Protein AF-A0A523A5X8-F1 (afdb_monomer)

Solvent-accessible surface area (backbone atoms only — not comparable to full-atom values): 11639 Å² total; per-residue (Å²): 133,89,82,77,78,83,74,76,78,92,67,77,41,68,53,73,41,80,40,85,49,96,97,52,97,61,75,31,35,34,38,63,68,91,52,52,30,35,37,38,78,45,96,54,69,85,80,48,60,52,72,64,55,27,54,53,55,29,68,29,76,94,36,57,91,84,29,29,25,28,30,42,35,25,82,58,74,84,26,27,36,39,42,44,36,24,35,67,91,73,78,38,76,45,47,70,52,71,54,50,50,45,43,47,45,54,49,37,34,74,72,72,66,36,54,70,60,23,36,34,36,30,64,63,68,48,64,33,36,34,37,53,42,86,49,99,71,26,56,42,80,71,36,42,37,31,79,45,77,85,87,79,81,85,86,79,60,75,77,81,70,45,67,68,46,71,75,65,70,56,79,80,76,84,87,83,80,82,78,85,76,91,75,84,70,74,87,38,78,45,77,90

Radius of gyration: 20.16 Å; Cα contacts (8 Å, |Δi|>4): 336; chains: 1; bounding box: 45×56×58 Å

Secondary structure (DSSP, 8-state):
-----------S----EEE--TT-SS-EEEEESSSEEEEEE-S-SSS--HHHHHHHHHT-GGGTTT--EEEEEEE-STTEEEEEEEETTTTEEES--HHHHHHHHHHHHHTTS-PSSEEEEETT--EEEEEEEE-SSSEEEEEEEEEE---------GGGG-HHHHHTT----S----------PPPEEEE-

Foldseek 3Di:
DDDDDPDDDDDFAFDWDWDDAVPDDDIWTWTCLVFIEIEAEDADPVPPPCLVVQLCQQPGPVQPDQGHKYWYWYQDPALEIEIWICDRPVSGIDQDDQSNVLVNSQVCVVVVNYDAQRWYQGNVRWIKTWGWDDDPRHIPPTKIKTKDFDDDDDDDDPVVVDPVCVVVVPPPPDDPDDDDDPPGDPIDMDMD

Sequence (192 aa):
MQSGGGEQPGGGGNPDTPLAMKGWPKTVHSLNTGVPHLVVFVDDIENVPVMRWGRYFRFHPSMAPAGTNVNFVELSGESLLRVRTYERGVEHETMACGTGAVAAALVAARLGRVGSPTRIITSGREELEVYYHLESDGFSRVRLAGPADFIYHGQLNRAALRREDFLAGRKQHENVAYYDSLSHSGPGTAVF

Mean predicted aligned error: 10.57 Å

pLDDT: mean 82.36, std 21.54, range [26.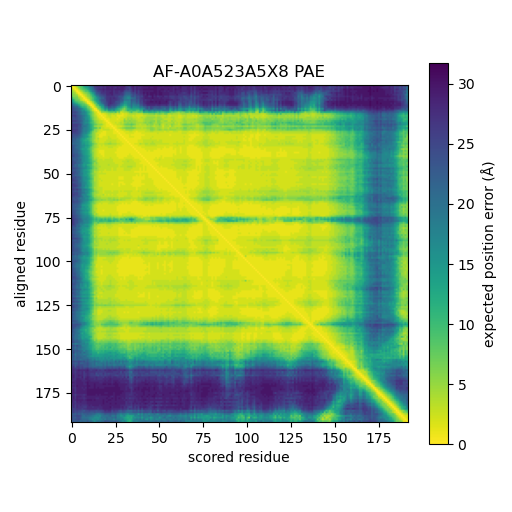77, 98.75]

Structure (mmCIF, N/CA/C/O backbone):
data_AF-A0A523A5X8-F1
#
_entry.id   AF-A0A523A5X8-F1
#
loop_
_atom_site.group_PDB
_atom_site.id
_atom_site.type_symbol
_atom_site.label_atom_id
_atom_site.label_alt_id
_atom_site.label_comp_id
_atom_site.label_asym_id
_atom_site.label_entity_id
_atom_site.label_seq_id
_atom_site.pdbx_PDB_ins_code
_atom_site.Cartn_x
_atom_site.Cartn_y
_atom_site.Cartn_z
_atom_site.occupancy
_atom_site.B_iso_or_equiv
_atom_site.auth_seq_id
_atom_site.auth_comp_id
_atom_site.auth_asym_id
_atom_site.auth_atom_id
_atom_site.pdbx_PDB_model_num
ATOM 1 N N . MET A 1 1 ? 12.497 -36.074 -3.210 1.00 40.06 1 MET A N 1
ATOM 2 C CA . MET A 1 1 ? 13.355 -35.073 -2.538 1.00 40.06 1 MET A CA 1
ATOM 3 C C . MET A 1 1 ? 12.445 -33.972 -2.028 1.00 40.06 1 MET A C 1
ATOM 5 O O . MET A 1 1 ? 11.560 -33.576 -2.772 1.00 40.06 1 MET A O 1
ATOM 9 N N . GLN A 1 2 ? 12.585 -33.556 -0.770 1.00 30.42 2 GLN A N 1
ATOM 10 C CA . GLN A 1 2 ? 11.724 -32.531 -0.172 1.00 30.42 2 GLN A CA 1
ATOM 11 C C . GLN A 1 2 ? 12.178 -31.148 -0.660 1.00 30.42 2 GLN A C 1
ATOM 13 O O . GLN A 1 2 ? 13.292 -30.729 -0.357 1.00 30.42 2 GLN A O 1
ATOM 18 N N . SER A 1 3 ? 11.342 -30.451 -1.429 1.00 34.16 3 SER A N 1
ATOM 19 C CA . SER A 1 3 ? 11.551 -29.037 -1.751 1.00 34.16 3 SER A CA 1
ATOM 20 C C . SER A 1 3 ? 11.062 -28.199 -0.573 1.00 34.16 3 SER A C 1
ATOM 22 O O . SER A 1 3 ? 9.855 -28.034 -0.392 1.00 34.16 3 SER A O 1
ATOM 24 N N . GLY A 1 4 ? 11.991 -27.726 0.258 1.00 26.94 4 GLY A N 1
ATOM 25 C CA . GLY A 1 4 ? 11.664 -26.912 1.425 1.00 26.94 4 GLY A CA 1
ATOM 26 C C . GLY A 1 4 ? 10.969 -25.614 1.021 1.00 26.94 4 GLY A C 1
ATOM 27 O O . GLY A 1 4 ? 11.534 -24.817 0.273 1.00 26.94 4 GLY A O 1
ATOM 28 N N . GLY A 1 5 ? 9.759 -25.395 1.538 1.00 26.94 5 GLY A N 1
ATOM 29 C CA . GLY A 1 5 ? 9.167 -24.065 1.561 1.00 26.94 5 GLY A CA 1
ATOM 30 C C . GLY A 1 5 ? 10.008 -23.184 2.478 1.00 26.94 5 GLY A C 1
ATOM 31 O O . GLY A 1 5 ? 10.210 -23.528 3.641 1.00 26.94 5 GLY A O 1
ATOM 32 N N . GLY A 1 6 ? 10.532 -22.081 1.945 1.00 26.77 6 GLY A N 1
ATOM 33 C CA . GLY A 1 6 ? 11.250 -21.090 2.737 1.00 26.77 6 GLY A CA 1
ATOM 34 C C . GLY A 1 6 ? 10.275 -20.346 3.640 1.00 26.77 6 GLY A C 1
ATOM 35 O O . GLY A 1 6 ? 9.699 -19.346 3.226 1.00 26.77 6 GLY A O 1
ATOM 36 N N . GLU A 1 7 ? 10.088 -20.843 4.860 1.00 32.62 7 GLU A N 1
ATOM 37 C CA . GLU A 1 7 ? 9.402 -20.116 5.923 1.00 32.62 7 GLU A CA 1
ATOM 38 C C . GLU A 1 7 ? 10.174 -18.814 6.180 1.00 32.62 7 GLU A C 1
ATOM 40 O O . GLU A 1 7 ? 11.335 -18.844 6.599 1.00 32.62 7 GLU A O 1
ATOM 45 N N . GLN A 1 8 ? 9.570 -17.661 5.860 1.00 39.84 8 GLN A N 1
ATOM 46 C CA . GLN A 1 8 ? 10.194 -16.382 6.194 1.00 39.84 8 GLN A CA 1
ATOM 47 C C . GLN A 1 8 ? 10.301 -16.291 7.722 1.00 39.84 8 GLN A C 1
ATOM 49 O O . GLN A 1 8 ? 9.307 -16.535 8.411 1.00 39.84 8 GLN A O 1
ATOM 54 N N . PRO A 1 9 ? 11.486 -15.972 8.272 1.00 33.88 9 PRO A N 1
ATOM 55 C CA . PRO A 1 9 ? 11.696 -16.012 9.709 1.00 33.88 9 PRO A CA 1
ATOM 56 C C . PRO A 1 9 ? 10.790 -14.992 10.396 1.00 33.88 9 PRO A C 1
ATOM 58 O O . PRO A 1 9 ? 10.754 -13.824 10.006 1.00 33.88 9 PRO A O 1
ATOM 61 N N . GLY A 1 10 ? 10.082 -15.433 11.438 1.00 38.94 10 GLY A N 1
ATOM 62 C CA . GLY A 1 10 ? 9.238 -14.566 12.256 1.00 38.94 10 GLY A CA 1
ATOM 63 C C . GLY A 1 10 ? 10.047 -13.422 12.868 1.00 38.94 10 GLY A C 1
ATOM 64 O O . GLY A 1 10 ? 10.777 -13.621 13.837 1.00 38.94 10 GLY A O 1
ATOM 65 N N . GLY A 1 11 ? 9.916 -12.230 12.287 1.00 31.17 11 GLY A N 1
ATOM 66 C CA . GLY A 1 11 ? 10.447 -10.974 12.808 1.00 31.17 11 GLY A CA 1
ATOM 67 C C . GLY A 1 11 ? 9.362 -10.210 13.562 1.00 31.17 11 GLY A C 1
ATOM 68 O O . GLY A 1 11 ? 8.206 -10.213 13.142 1.00 31.17 11 GLY A O 1
ATOM 69 N N . GLY A 1 12 ? 9.739 -9.580 14.679 1.00 34.25 12 GLY A N 1
ATOM 70 C CA . GLY A 1 12 ? 8.820 -8.870 15.575 1.00 34.25 12 GLY A CA 1
ATOM 71 C C . GLY A 1 12 ? 7.990 -7.778 14.892 1.00 34.25 12 GLY A C 1
ATOM 72 O O . GLY A 1 12 ? 8.347 -7.285 13.821 1.00 34.25 12 GLY A O 1
ATOM 73 N N . GLY A 1 13 ? 6.871 -7.431 15.536 1.00 40.75 13 GLY A N 1
ATOM 74 C CA . GLY A 1 13 ? 5.757 -6.681 14.961 1.00 40.75 13 GLY A CA 1
ATOM 75 C C . GLY A 1 13 ? 6.143 -5.524 14.042 1.00 40.75 13 GLY A C 1
ATOM 76 O O . GLY A 1 13 ? 6.854 -4.613 14.449 1.00 40.75 13 GLY A O 1
ATOM 77 N N . ASN A 1 14 ? 5.614 -5.552 12.816 1.00 55.81 14 ASN A N 1
ATOM 78 C CA . ASN A 1 14 ? 5.698 -4.459 11.851 1.00 55.81 14 ASN A CA 1
ATOM 79 C C . ASN A 1 14 ? 4.787 -3.322 12.356 1.00 55.81 14 ASN A C 1
ATOM 81 O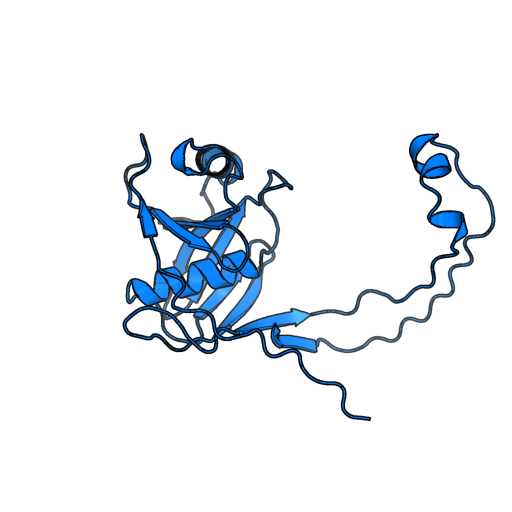 O . ASN A 1 14 ? 3.562 -3.452 12.242 1.00 55.81 14 ASN A O 1
ATOM 85 N N . PRO A 1 15 ? 5.320 -2.267 12.998 1.00 65.88 15 PRO A N 1
ATOM 86 C CA . PRO A 1 15 ? 4.495 -1.352 13.759 1.00 65.88 15 PRO A CA 1
ATOM 87 C C . PRO A 1 15 ? 4.022 -0.236 12.835 1.00 65.88 15 PRO A C 1
ATOM 89 O O . PRO A 1 15 ? 4.830 0.506 12.270 1.00 65.88 15 PRO A O 1
ATOM 92 N N . ASP A 1 16 ? 2.702 -0.103 12.702 1.00 82.12 16 ASP A N 1
ATOM 93 C CA . ASP A 1 16 ? 2.108 1.090 12.106 1.00 82.12 16 ASP A CA 1
ATOM 94 C C . ASP A 1 16 ? 2.675 2.331 12.805 1.00 82.12 16 ASP A C 1
ATOM 96 O O . ASP A 1 16 ? 2.578 2.471 14.025 1.00 82.12 16 ASP A O 1
ATOM 100 N N . THR A 1 17 ? 3.299 3.209 12.023 1.00 88.25 17 THR A N 1
ATOM 101 C CA . THR A 1 17 ? 3.877 4.463 12.498 1.00 88.25 17 THR A CA 1
ATOM 102 C C . THR A 1 17 ? 3.041 5.628 11.962 1.00 88.25 17 THR A C 1
ATOM 104 O O . THR A 1 17 ? 3.197 5.994 10.791 1.00 88.25 17 THR A O 1
ATOM 107 N N . PRO A 1 18 ? 2.171 6.241 12.787 1.00 89.81 18 PRO A N 1
ATOM 108 C CA . PRO A 1 18 ? 1.412 7.423 12.401 1.00 89.81 18 PRO A CA 1
ATOM 109 C C . PRO A 1 18 ? 2.329 8.642 12.228 1.00 89.81 18 PRO A C 1
ATOM 111 O O . PRO A 1 18 ? 3.167 8.935 13.080 1.00 89.81 18 PRO A O 1
ATOM 114 N N . LEU A 1 19 ? 2.148 9.383 11.136 1.00 91.12 19 LEU A N 1
ATOM 115 C CA . LEU A 1 19 ? 2.953 10.542 10.759 1.00 91.12 19 LEU A CA 1
ATOM 116 C C . LEU A 1 19 ? 2.064 11.743 10.413 1.00 91.12 19 LEU A C 1
ATOM 118 O O . LEU A 1 19 ? 1.102 11.637 9.648 1.00 91.12 19 LEU A O 1
ATOM 122 N N . ALA A 1 20 ? 2.446 12.915 10.919 1.00 89.81 20 ALA A N 1
ATOM 123 C CA . ALA A 1 20 ? 1.929 14.201 10.464 1.00 89.81 20 ALA A CA 1
ATOM 124 C C . ALA A 1 20 ? 2.826 14.742 9.337 1.00 89.81 20 ALA A C 1
ATOM 126 O O . ALA A 1 20 ? 4.023 14.951 9.538 1.00 89.81 20 ALA A O 1
ATOM 127 N N . MET A 1 21 ? 2.259 14.977 8.151 1.00 88.12 21 MET A N 1
ATOM 128 C CA . MET A 1 21 ? 3.001 15.471 6.981 1.00 88.12 21 MET A CA 1
ATOM 129 C C . MET A 1 21 ? 2.760 16.971 6.778 1.00 88.12 21 MET A C 1
ATOM 131 O O . MET A 1 21 ? 1.630 17.455 6.861 1.00 88.12 21 MET A O 1
ATOM 135 N N . LYS A 1 22 ? 3.823 17.741 6.519 1.00 86.31 22 LYS A N 1
ATOM 136 C CA . LYS A 1 22 ? 3.744 19.209 6.482 1.00 86.31 22 LYS A CA 1
ATOM 137 C C . LYS A 1 22 ? 2.945 19.685 5.265 1.00 86.31 22 LYS A C 1
ATOM 139 O O . LYS A 1 22 ? 3.431 19.618 4.137 1.00 86.31 22 LYS A O 1
ATOM 144 N N . GLY A 1 23 ? 1.763 20.246 5.515 1.00 84.31 23 GLY A N 1
ATOM 145 C CA . GLY A 1 23 ? 0.832 20.683 4.467 1.00 84.31 23 GLY A CA 1
ATOM 146 C C . GLY A 1 23 ? -0.194 19.619 4.064 1.00 84.31 23 GLY A C 1
ATOM 147 O O . GLY A 1 23 ? -0.893 19.808 3.073 1.00 84.31 23 GLY A O 1
ATOM 148 N N . TRP A 1 24 ? -0.303 18.529 4.829 1.00 89.06 24 TRP A N 1
ATOM 149 C CA . TRP A 1 24 ? -1.339 17.512 4.677 1.00 89.06 24 TRP A CA 1
ATOM 150 C C . TRP A 1 24 ? -2.267 17.503 5.910 1.00 89.06 24 TRP A C 1
ATOM 152 O O . TRP A 1 24 ? -1.761 17.564 7.030 1.00 89.06 24 TRP A O 1
ATOM 162 N N . PRO A 1 25 ? -3.606 17.455 5.751 1.00 88.75 25 PRO A N 1
ATOM 163 C CA . PRO A 1 25 ? -4.536 17.681 6.864 1.00 88.75 25 PRO A CA 1
ATOM 164 C C . PRO A 1 25 ? -4.867 16.436 7.703 1.00 88.75 25 PRO A C 1
ATOM 166 O O . PRO A 1 25 ? -5.389 16.581 8.805 1.00 88.75 25 PRO A O 1
ATOM 169 N N . LYS A 1 26 ? -4.614 15.223 7.195 1.00 90.06 26 LYS A N 1
ATOM 170 C CA . LYS A 1 26 ? -4.917 13.952 7.881 1.00 90.06 26 LYS A CA 1
ATOM 171 C C . LYS A 1 26 ? -3.625 13.266 8.336 1.00 90.06 26 LYS A C 1
ATOM 173 O O . LYS A 1 26 ? -2.582 13.438 7.713 1.00 90.06 26 LYS A O 1
ATOM 178 N N . THR A 1 27 ? -3.687 12.441 9.377 1.00 93.31 27 THR A N 1
ATOM 179 C CA . THR A 1 27 ? -2.587 11.519 9.704 1.00 93.31 27 THR A CA 1
ATOM 180 C C . THR A 1 27 ? -2.411 10.498 8.577 1.00 93.31 27 THR A C 1
ATOM 182 O O . THR A 1 27 ? -3.394 10.017 8.011 1.00 93.31 27 THR A O 1
ATOM 185 N N . VAL A 1 28 ? -1.162 10.176 8.246 1.00 96.31 28 VAL A N 1
ATOM 186 C CA . VAL A 1 28 ? -0.795 9.097 7.313 1.00 96.31 28 VAL A CA 1
ATOM 187 C C . VAL A 1 28 ? 0.031 8.050 8.049 1.00 96.31 28 VAL A C 1
ATOM 189 O O . VAL A 1 28 ? 0.572 8.330 9.114 1.00 96.31 28 VAL A O 1
ATOM 192 N N . HIS A 1 29 ? 0.120 6.846 7.502 1.00 97.00 29 HIS A N 1
ATOM 193 C CA . HIS A 1 29 ? 0.591 5.671 8.233 1.00 97.00 29 HIS A CA 1
ATOM 194 C C . HIS A 1 29 ? 1.762 5.021 7.503 1.00 97.00 29 HIS A C 1
ATOM 196 O O . HIS A 1 29 ? 1.659 4.738 6.314 1.00 97.00 29 HIS A O 1
ATOM 202 N N . SER A 1 30 ? 2.890 4.817 8.179 1.00 95.44 30 SER A N 1
ATOM 203 C CA . SER A 1 30 ? 4.090 4.207 7.595 1.00 95.44 30 SER A CA 1
ATOM 204 C C . SER A 1 30 ? 4.261 2.774 8.092 1.00 95.44 30 SER A C 1
ATOM 206 O O . SER A 1 30 ? 4.251 2.536 9.298 1.00 95.44 30 SER A O 1
ATOM 208 N N . LEU A 1 31 ? 4.471 1.836 7.165 1.00 94.06 31 LEU A N 1
ATOM 209 C CA . LEU A 1 31 ? 4.684 0.409 7.433 1.00 94.06 31 LEU A CA 1
ATOM 210 C C . LEU A 1 31 ? 5.751 -0.148 6.471 1.00 94.06 31 LEU A C 1
ATOM 212 O O . LEU A 1 31 ? 5.862 0.320 5.337 1.00 94.06 31 LEU A O 1
ATOM 216 N N . ASN A 1 32 ? 6.541 -1.143 6.884 1.00 92.38 32 ASN A N 1
ATOM 217 C CA . ASN A 1 32 ? 7.619 -1.697 6.054 1.00 92.38 32 ASN A CA 1
ATOM 218 C C . ASN A 1 32 ? 7.439 -3.201 5.811 1.00 92.38 32 ASN A C 1
ATOM 220 O O . ASN A 1 32 ? 7.965 -4.040 6.537 1.00 92.38 32 ASN A O 1
ATOM 224 N N . THR A 1 33 ? 6.713 -3.570 4.761 1.00 91.56 33 THR A N 1
ATOM 225 C CA . THR A 1 33 ? 6.471 -4.969 4.356 1.00 91.56 33 THR A CA 1
ATOM 226 C C . THR A 1 33 ? 7.624 -5.516 3.499 1.00 91.56 33 THR A C 1
ATOM 228 O O . THR A 1 33 ? 7.407 -6.029 2.403 1.00 91.56 33 THR A O 1
ATOM 231 N N . GLY A 1 34 ? 8.868 -5.305 3.943 1.00 90.00 34 GLY A N 1
ATOM 232 C CA . GLY A 1 34 ? 10.105 -5.573 3.191 1.00 90.00 34 GLY A CA 1
ATOM 233 C C . GLY A 1 34 ? 10.575 -4.405 2.311 1.00 90.00 34 GLY A C 1
ATOM 234 O O . GLY A 1 34 ? 11.762 -4.291 2.007 1.00 90.00 34 GLY A O 1
ATOM 235 N N . VAL A 1 35 ? 9.668 -3.492 1.955 1.00 92.06 35 VAL A N 1
ATOM 236 C CA . VAL A 1 35 ? 9.963 -2.163 1.401 1.00 92.06 35 VAL A CA 1
ATOM 237 C C . VAL A 1 35 ? 9.074 -1.115 2.089 1.00 92.06 35 VAL A C 1
ATOM 239 O O . VAL A 1 35 ? 7.975 -1.460 2.529 1.00 92.06 35 VAL A O 1
ATOM 242 N N . PRO A 1 36 ? 9.504 0.159 2.188 1.00 94.88 36 PRO A N 1
ATOM 243 C CA . PRO A 1 36 ? 8.710 1.204 2.829 1.00 94.88 36 PRO A CA 1
ATOM 244 C C . PRO A 1 36 ? 7.434 1.518 2.040 1.00 94.88 36 PRO A C 1
ATOM 246 O O . PRO A 1 36 ? 7.484 1.757 0.827 1.00 94.88 36 PRO A O 1
ATOM 249 N N . HIS A 1 37 ? 6.314 1.559 2.762 1.00 97.44 37 HIS A N 1
ATOM 250 C CA . HIS A 1 37 ? 4.992 1.946 2.282 1.00 97.44 37 HIS A CA 1
ATOM 251 C C . HIS A 1 37 ? 4.391 3.029 3.174 1.00 97.44 37 HIS A C 1
ATOM 253 O O . HIS A 1 37 ? 4.448 2.949 4.400 1.00 97.44 37 HIS A O 1
ATOM 259 N N . LEU A 1 38 ? 3.769 4.024 2.546 1.00 98.00 38 LEU A N 1
ATOM 260 C CA . LEU A 1 38 ? 2.949 5.036 3.194 1.00 98.00 38 LEU A CA 1
ATOM 261 C C . LEU A 1 38 ? 1.487 4.837 2.786 1.00 98.00 38 LEU A C 1
ATOM 263 O O . LEU A 1 38 ? 1.145 4.932 1.609 1.00 98.00 38 LEU A O 1
ATOM 267 N N . VAL A 1 39 ? 0.631 4.573 3.764 1.00 98.31 39 VAL A N 1
ATOM 268 C CA . VAL A 1 39 ? -0.815 4.409 3.617 1.00 98.31 39 VAL A CA 1
ATOM 269 C C . VAL A 1 39 ? -1.503 5.749 3.881 1.00 98.31 39 VAL A C 1
ATOM 271 O O . VAL A 1 39 ? -1.345 6.363 4.941 1.00 98.31 39 VAL A O 1
ATOM 274 N N . VAL A 1 40 ? -2.271 6.207 2.892 1.00 98.12 40 VAL A N 1
ATOM 275 C CA . VAL A 1 40 ? -2.980 7.490 2.886 1.00 98.12 40 VAL A CA 1
ATOM 276 C C . VAL A 1 40 ? -4.467 7.220 2.677 1.00 98.12 40 VAL A C 1
ATOM 278 O O . VAL A 1 40 ? -4.898 6.906 1.570 1.00 98.12 40 VAL A O 1
ATOM 281 N N . PHE A 1 41 ? -5.262 7.344 3.740 1.00 97.81 41 PHE A N 1
ATOM 282 C CA . PHE A 1 41 ? -6.710 7.159 3.640 1.00 97.81 41 PHE A CA 1
ATOM 283 C C . PHE A 1 41 ? -7.381 8.343 2.936 1.00 97.81 41 PHE A C 1
ATOM 285 O O . PHE A 1 41 ? -7.166 9.504 3.307 1.00 97.81 41 PHE A O 1
ATOM 292 N N . VAL A 1 42 ? -8.211 8.036 1.942 1.00 97.31 42 VAL A N 1
ATOM 293 C CA . VAL A 1 42 ? -8.964 8.995 1.122 1.00 97.31 42 VAL A CA 1
ATOM 294 C C . VAL A 1 42 ? -10.455 8.668 1.143 1.00 97.31 42 VAL A C 1
ATOM 296 O O . VAL A 1 42 ? -10.839 7.538 1.433 1.00 97.31 42 VAL A O 1
ATOM 299 N N . ASP A 1 43 ? -11.280 9.680 0.872 1.00 95.06 43 ASP A N 1
ATOM 300 C CA . ASP A 1 43 ? -12.747 9.572 0.933 1.00 95.06 43 ASP A CA 1
ATOM 301 C C . ASP A 1 43 ? -13.381 9.310 -0.453 1.00 95.06 43 ASP A C 1
ATOM 303 O O . ASP A 1 43 ? -14.563 8.996 -0.534 1.00 95.06 43 ASP A O 1
ATOM 307 N N . ASP A 1 44 ? -12.592 9.469 -1.523 1.00 96.25 44 ASP A N 1
ATOM 308 C CA . ASP A 1 44 ? -12.918 9.177 -2.926 1.00 96.25 44 ASP A CA 1
ATOM 309 C C . ASP A 1 44 ? -11.619 8.744 -3.629 1.00 96.25 44 ASP A C 1
ATOM 311 O O . ASP A 1 44 ? -10.681 9.538 -3.778 1.00 96.25 44 ASP A O 1
ATOM 315 N N . ILE A 1 45 ? -11.537 7.470 -4.012 1.00 97.25 45 ILE A N 1
ATOM 316 C CA . ILE A 1 45 ? -10.366 6.885 -4.676 1.00 97.25 45 ILE A CA 1
ATOM 317 C C . ILE A 1 45 ? -10.393 7.000 -6.205 1.00 97.25 45 ILE A C 1
ATOM 319 O O . ILE A 1 45 ? -9.347 6.848 -6.841 1.00 97.25 45 ILE A O 1
ATOM 323 N N . GLU A 1 46 ? -11.537 7.303 -6.821 1.00 95.94 46 GLU A N 1
ATOM 324 C CA . GLU A 1 46 ? -11.624 7.492 -8.278 1.00 95.94 46 GLU A CA 1
ATOM 325 C C . GLU A 1 46 ? -10.922 8.800 -8.652 1.00 95.94 46 GLU A C 1
ATOM 327 O O . GLU A 1 46 ? -10.040 8.847 -9.517 1.00 95.94 46 GLU A O 1
ATOM 332 N N . ASN A 1 47 ? -11.271 9.860 -7.919 1.00 97.00 47 ASN A N 1
ATOM 333 C CA . ASN A 1 47 ? -10.825 11.224 -8.172 1.00 97.00 47 ASN A CA 1
ATOM 334 C C . ASN A 1 47 ? -9.528 11.589 -7.426 1.00 97.00 47 ASN A C 1
ATOM 336 O O . ASN A 1 47 ? -9.072 12.735 -7.497 1.00 97.00 47 ASN A O 1
ATOM 340 N N . VAL A 1 48 ? -8.894 10.633 -6.733 1.00 97.00 48 VAL A N 1
ATOM 341 C CA . VAL A 1 48 ? -7.618 10.868 -6.046 1.00 97.00 48 VAL A CA 1
ATOM 342 C C . VAL A 1 48 ? -6.506 11.203 -7.061 1.00 97.00 48 VAL A C 1
ATOM 344 O O . VAL A 1 48 ? -6.249 10.434 -7.992 1.00 97.00 48 VAL A O 1
ATOM 347 N N . PRO A 1 49 ? -5.788 12.336 -6.919 1.00 97.44 49 PRO A N 1
ATOM 348 C CA . PRO A 1 49 ? -4.758 12.742 -7.871 1.00 97.44 49 PRO A CA 1
ATOM 349 C C . PRO A 1 49 ? -3.429 12.012 -7.596 1.00 97.44 49 PRO A C 1
ATOM 351 O O . PRO A 1 49 ? -2.438 12.638 -7.200 1.00 97.44 49 PRO A O 1
ATOM 354 N N . VAL A 1 50 ? -3.411 10.687 -7.822 1.00 98.12 50 VAL A N 1
ATOM 355 C CA . VAL A 1 50 ? -2.303 9.751 -7.514 1.00 98.12 50 VAL A CA 1
ATOM 356 C C . VAL A 1 50 ? -0.943 10.312 -7.918 1.00 98.12 50 VAL A C 1
ATOM 358 O O . VAL A 1 50 ? -0.029 10.356 -7.103 1.00 98.12 50 VAL A O 1
ATOM 361 N N . MET A 1 51 ? -0.806 10.823 -9.143 1.00 98.31 51 MET A N 1
ATOM 362 C CA . MET A 1 51 ? 0.471 11.343 -9.646 1.00 98.31 51 MET A CA 1
ATOM 363 C C . MET A 1 51 ? 0.976 12.581 -8.891 1.00 98.31 51 MET A C 1
ATOM 365 O O . MET A 1 51 ? 2.180 12.730 -8.679 1.00 98.31 51 MET A O 1
ATOM 369 N N . ARG A 1 52 ? 0.077 13.476 -8.461 1.00 97.62 52 ARG A N 1
ATOM 370 C CA . ARG A 1 52 ? 0.442 14.710 -7.746 1.00 97.62 52 ARG A CA 1
ATOM 371 C C . ARG A 1 52 ? 0.771 14.422 -6.285 1.00 97.62 52 ARG A C 1
ATOM 373 O O . ARG A 1 52 ? 1.794 14.886 -5.785 1.00 97.62 52 ARG A O 1
ATOM 380 N N . TRP A 1 53 ? -0.107 13.695 -5.597 1.00 97.69 53 TRP A N 1
ATOM 381 C CA . TRP A 1 53 ? 0.055 13.397 -4.173 1.00 97.69 53 TRP A CA 1
ATOM 382 C C . TRP A 1 53 ? 1.097 12.304 -3.938 1.00 97.69 53 TRP A C 1
ATOM 384 O O . TRP A 1 53 ? 1.929 12.449 -3.047 1.00 97.69 53 TRP A O 1
ATOM 394 N N . GLY A 1 54 ? 1.125 11.272 -4.784 1.00 97.88 54 GLY A N 1
ATOM 395 C CA . GLY A 1 54 ? 2.118 10.201 -4.753 1.00 97.88 54 GLY A CA 1
ATOM 396 C C . GLY A 1 54 ? 3.527 10.764 -4.852 1.00 97.88 54 GLY A C 1
ATOM 397 O O . GLY A 1 54 ? 4.324 10.550 -3.946 1.00 97.88 54 GLY A O 1
ATOM 398 N N . ARG A 1 55 ? 3.797 11.620 -5.849 1.00 97.50 55 ARG A N 1
ATOM 399 C CA . ARG A 1 55 ? 5.082 12.325 -5.972 1.00 97.50 55 ARG A CA 1
ATOM 400 C C . ARG A 1 55 ? 5.419 13.189 -4.747 1.00 97.50 55 ARG A C 1
ATOM 402 O O . ARG A 1 55 ? 6.569 13.198 -4.319 1.00 97.50 55 ARG A O 1
ATOM 409 N N . TYR A 1 56 ? 4.450 13.905 -4.170 1.00 96.50 56 TYR A N 1
ATOM 410 C CA . TYR A 1 56 ? 4.678 14.703 -2.955 1.00 96.50 56 TYR A CA 1
ATOM 411 C C . TYR A 1 56 ? 5.126 13.832 -1.769 1.00 96.50 56 TYR A C 1
ATOM 413 O O . TYR A 1 56 ? 6.134 14.145 -1.139 1.00 96.50 56 TYR A O 1
ATOM 421 N N . PHE A 1 57 ? 4.436 12.721 -1.495 1.00 97.31 57 PHE A N 1
ATOM 422 C CA . PHE A 1 57 ? 4.776 11.824 -0.385 1.00 97.31 57 PHE A CA 1
ATOM 423 C C . PHE A 1 57 ? 6.059 11.023 -0.641 1.00 97.31 57 PHE A C 1
ATOM 425 O O . PHE A 1 57 ? 6.933 10.966 0.222 1.00 97.31 57 PHE A O 1
ATOM 432 N N . ARG A 1 58 ? 6.211 10.468 -1.848 1.00 96.69 58 ARG A N 1
ATOM 433 C CA . ARG A 1 58 ? 7.374 9.703 -2.328 1.00 96.69 58 ARG A CA 1
ATOM 434 C C . ARG A 1 58 ? 8.717 10.386 -2.058 1.00 96.69 58 ARG A C 1
ATOM 436 O O . ARG A 1 58 ? 9.701 9.697 -1.769 1.00 96.69 58 ARG A O 1
ATOM 443 N N . PHE A 1 59 ? 8.745 11.711 -2.209 1.00 95.81 59 PHE A N 1
ATOM 444 C CA . PHE A 1 59 ? 9.921 12.571 -2.050 1.00 95.81 59 PHE A CA 1
ATOM 445 C C . PHE A 1 59 ? 9.831 13.490 -0.817 1.00 95.81 59 PHE A C 1
ATOM 447 O O . PHE A 1 59 ? 10.645 14.404 -0.679 1.00 95.81 59 PHE A O 1
ATOM 454 N N . HIS A 1 60 ? 8.867 13.276 0.087 1.00 94.75 60 HIS A N 1
ATOM 455 C CA . HIS A 1 60 ? 8.763 14.071 1.309 1.00 94.75 60 HIS A CA 1
ATOM 456 C C . HIS A 1 60 ? 10.014 13.854 2.186 1.00 94.75 60 HIS A C 1
ATOM 458 O O . HIS A 1 60 ? 10.430 12.704 2.350 1.00 94.75 60 HIS A O 1
ATOM 464 N N . PRO A 1 61 ? 10.606 14.900 2.801 1.00 92.69 61 PRO A N 1
ATOM 465 C CA . PRO A 1 61 ? 11.846 14.767 3.574 1.00 92.69 61 PRO A CA 1
ATOM 466 C C . PRO A 1 61 ? 11.803 13.701 4.677 1.00 92.69 61 PRO A C 1
ATOM 468 O O . PRO A 1 61 ? 12.796 13.018 4.894 1.00 92.69 61 PRO A O 1
ATOM 471 N N . SER A 1 62 ? 10.648 13.490 5.319 1.00 90.88 62 SER A N 1
ATOM 472 C CA . SER A 1 62 ? 10.459 12.436 6.334 1.00 90.88 62 SER A CA 1
ATOM 473 C C . SER A 1 62 ? 10.613 11.004 5.805 1.00 90.88 62 SER A C 1
ATOM 475 O O . SER A 1 62 ? 10.728 10.086 6.605 1.00 90.88 62 SER A O 1
ATOM 477 N N . MET A 1 63 ? 10.576 10.802 4.485 1.00 92.94 63 MET A N 1
ATOM 478 C CA . MET A 1 63 ? 10.752 9.501 3.828 1.00 92.94 63 MET A CA 1
ATOM 479 C C . MET A 1 63 ? 12.177 9.323 3.268 1.00 92.94 63 MET A C 1
ATOM 481 O O . MET A 1 63 ? 12.513 8.255 2.761 1.00 92.94 63 MET A O 1
ATOM 485 N N . ALA A 1 64 ? 13.024 10.356 3.318 1.00 91.12 64 ALA A N 1
ATOM 486 C CA . ALA A 1 64 ? 14.391 10.310 2.804 1.00 91.12 64 ALA A CA 1
ATOM 487 C C . ALA A 1 64 ? 15.287 9.339 3.615 1.00 91.12 64 ALA A C 1
ATOM 489 O O . ALA A 1 64 ? 15.034 9.118 4.797 1.00 91.12 64 ALA A O 1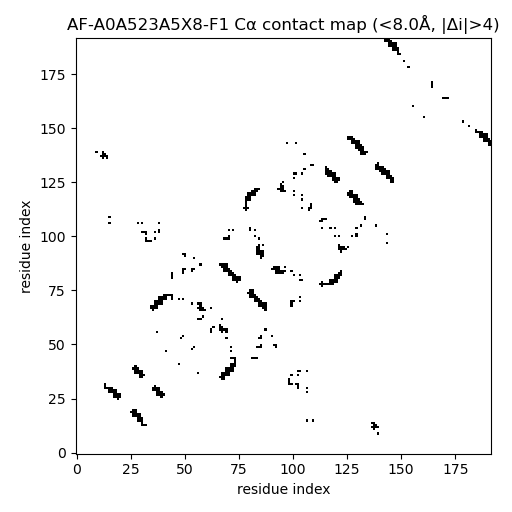
ATOM 490 N N . PRO A 1 65 ? 16.361 8.773 3.022 1.00 92.06 65 PRO A N 1
ATOM 491 C CA . PRO A 1 65 ? 16.834 8.986 1.650 1.00 92.06 65 PRO A CA 1
ATOM 492 C C . PRO A 1 65 ? 16.160 8.087 0.602 1.00 92.06 65 PRO A C 1
ATOM 494 O O . PRO A 1 65 ? 16.119 8.455 -0.568 1.00 92.06 65 PRO A O 1
ATOM 497 N N . ALA A 1 66 ? 15.622 6.926 0.989 1.00 90.25 66 ALA A N 1
ATOM 498 C CA . ALA A 1 66 ? 15.043 5.970 0.040 1.00 90.25 66 ALA A CA 1
ATOM 499 C C . ALA A 1 66 ? 13.716 6.464 -0.570 1.00 90.25 66 ALA A C 1
ATOM 501 O O . ALA A 1 66 ? 13.412 6.190 -1.736 1.00 90.25 66 ALA A O 1
ATOM 502 N N . GLY A 1 67 ? 12.934 7.210 0.210 1.00 95.75 67 GLY A N 1
ATOM 503 C CA . GLY A 1 67 ? 11.526 7.478 -0.047 1.00 95.75 67 GLY A CA 1
ATOM 504 C C . GLY A 1 67 ? 10.655 6.244 0.176 1.00 95.75 67 GLY A C 1
ATOM 505 O O . GLY A 1 67 ? 11.093 5.241 0.736 1.00 95.75 67 GLY A O 1
ATOM 506 N N . THR A 1 68 ? 9.410 6.319 -0.283 1.00 97.50 68 THR A N 1
ATOM 507 C CA . THR A 1 68 ? 8.373 5.327 0.026 1.00 97.50 68 THR A CA 1
ATOM 508 C C . THR A 1 68 ? 7.489 5.033 -1.186 1.00 97.50 68 THR A C 1
ATOM 510 O O . THR A 1 68 ? 7.353 5.883 -2.069 1.00 97.50 68 THR A O 1
ATOM 513 N N . ASN A 1 69 ? 6.888 3.845 -1.221 1.00 98.31 69 ASN A N 1
ATOM 514 C CA . ASN A 1 69 ? 5.695 3.581 -2.028 1.00 98.31 69 ASN A CA 1
ATOM 515 C C . ASN A 1 69 ? 4.492 4.281 -1.383 1.00 98.31 69 ASN A C 1
ATOM 517 O O . ASN A 1 69 ? 4.416 4.351 -0.158 1.00 98.31 69 ASN A O 1
ATOM 521 N N . VAL A 1 70 ? 3.540 4.785 -2.166 1.00 98.56 70 VAL A N 1
ATOM 522 C CA . VAL A 1 70 ? 2.390 5.530 -1.626 1.00 98.56 70 VAL A CA 1
ATOM 523 C C . VAL A 1 70 ? 1.099 4.836 -2.029 1.00 98.56 70 VAL A C 1
ATOM 525 O O . VAL A 1 70 ? 0.752 4.821 -3.206 1.00 98.56 70 VAL A O 1
ATOM 528 N N . ASN A 1 71 ? 0.387 4.287 -1.048 1.00 98.75 71 ASN A N 1
ATOM 529 C CA . ASN A 1 71 ? -0.883 3.592 -1.228 1.00 98.75 71 ASN A CA 1
ATOM 530 C C . ASN A 1 71 ? -2.024 4.521 -0.801 1.00 98.75 71 ASN A C 1
ATOM 532 O O . ASN A 1 71 ? -2.161 4.838 0.383 1.00 98.75 71 ASN A O 1
ATOM 536 N N . PHE A 1 72 ? -2.846 4.947 -1.755 1.00 98.69 72 PHE A N 1
ATOM 537 C CA . PHE A 1 72 ? -4.112 5.620 -1.479 1.00 98.69 72 PHE A CA 1
ATOM 538 C C . PHE A 1 72 ? -5.171 4.559 -1.204 1.00 98.69 72 PHE A C 1
ATOM 540 O O . PHE A 1 72 ? -5.303 3.624 -1.991 1.00 98.69 72 PHE A O 1
ATOM 547 N N . VAL A 1 73 ? -5.880 4.683 -0.080 1.00 98.56 73 VAL A N 1
ATOM 548 C CA . VAL A 1 73 ? -6.780 3.639 0.430 1.00 98.56 73 VAL A CA 1
ATOM 549 C C . VAL A 1 73 ? -8.159 4.210 0.737 1.00 98.56 73 VAL A C 1
ATOM 551 O O . VAL A 1 73 ? -8.287 5.143 1.529 1.00 98.56 73 VAL A O 1
ATOM 554 N N . GLU A 1 74 ? -9.183 3.601 0.155 1.00 98.38 74 GLU A N 1
ATOM 555 C CA . GLU A 1 74 ? -10.599 3.840 0.447 1.00 98.38 74 GLU A CA 1
ATOM 556 C C . GLU A 1 74 ? -11.191 2.590 1.108 1.00 98.38 74 GLU A C 1
ATOM 558 O O . GLU A 1 74 ? -10.850 1.459 0.752 1.00 98.38 74 GLU A O 1
ATOM 563 N N . LEU A 1 75 ? -12.060 2.799 2.098 1.00 97.06 75 LEU A N 1
ATOM 564 C CA . LEU A 1 75 ? -12.824 1.741 2.759 1.00 97.06 75 LEU A CA 1
ATOM 565 C C . LEU A 1 75 ? -14.154 1.587 2.027 1.00 97.06 75 LEU A C 1
ATOM 567 O O . LEU A 1 75 ? -14.931 2.538 1.972 1.00 97.06 75 LEU A O 1
ATOM 571 N N . SER A 1 76 ? -14.432 0.402 1.493 1.00 89.44 76 SER A N 1
ATOM 572 C CA . SER A 1 76 ? -15.627 0.153 0.686 1.00 89.44 76 SER A CA 1
ATOM 573 C C . SER A 1 76 ? -16.365 -1.084 1.194 1.00 89.44 76 SER A C 1
ATOM 575 O O . SER A 1 76 ? -16.095 -2.196 0.753 1.00 89.44 76 SER A O 1
ATOM 577 N N . GLY A 1 77 ? -17.310 -0.899 2.117 1.00 84.44 77 GLY A N 1
ATOM 578 C CA . GL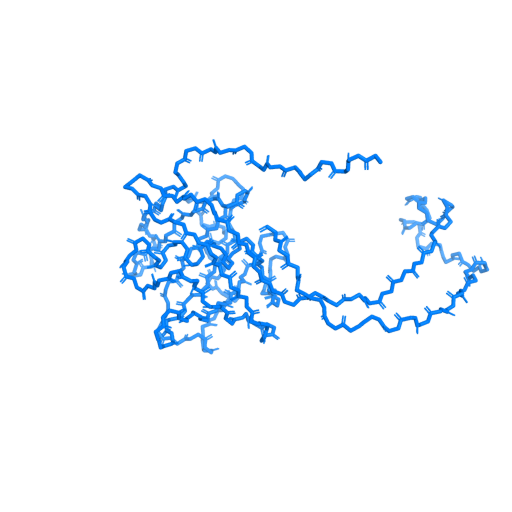Y A 1 77 ? -18.024 -2.006 2.763 1.00 84.44 77 GLY A CA 1
ATOM 579 C C . GLY A 1 77 ? -17.223 -2.676 3.886 1.00 84.44 77 GLY A C 1
ATOM 580 O O . GLY A 1 77 ? -16.265 -2.112 4.411 1.00 84.44 77 GLY A O 1
ATOM 581 N N . GLU A 1 78 ? -17.648 -3.871 4.294 1.00 86.44 78 GLU A N 1
ATOM 582 C CA . GLU A 1 78 ? -17.033 -4.607 5.403 1.00 86.44 78 GLU A CA 1
ATOM 583 C C . GLU A 1 78 ? -15.788 -5.382 4.944 1.00 86.44 78 GLU A C 1
ATOM 585 O O . GLU A 1 78 ? -15.853 -6.191 4.020 1.00 86.44 78 GLU A O 1
ATOM 590 N N . SER A 1 79 ? -14.649 -5.136 5.602 1.00 92.44 79 SER A N 1
ATOM 591 C CA . SER A 1 79 ? -13.355 -5.802 5.349 1.00 92.44 79 SER A CA 1
ATOM 592 C C . SER A 1 79 ? -12.866 -5.781 3.890 1.00 92.44 79 SER A C 1
ATOM 594 O O . SER A 1 79 ? -12.085 -6.640 3.479 1.00 92.44 79 SER A O 1
ATOM 596 N N . LEU A 1 80 ? -13.290 -4.776 3.119 1.00 97.56 80 LEU A N 1
ATOM 597 C CA . LEU A 1 80 ? -12.920 -4.569 1.722 1.00 97.56 80 LEU A CA 1
ATOM 598 C C . LEU A 1 80 ? -12.323 -3.165 1.538 1.00 97.56 80 LEU A C 1
ATOM 600 O O . LEU A 1 80 ? -12.921 -2.153 1.914 1.00 97.56 80 LEU A O 1
ATOM 604 N N . LEU A 1 81 ? -11.128 -3.120 0.952 1.00 98.44 81 LEU A N 1
ATOM 605 C CA . LEU A 1 81 ? -10.403 -1.900 0.612 1.00 98.44 81 LEU A CA 1
ATOM 606 C C . LEU A 1 81 ? -10.300 -1.741 -0.902 1.00 98.44 81 LEU A C 1
ATOM 608 O O . LEU A 1 81 ? -10.160 -2.714 -1.644 1.00 98.44 81 LEU A O 1
ATOM 612 N N . ARG A 1 82 ? -10.244 -0.493 -1.353 1.00 98.44 82 ARG A N 1
ATOM 613 C CA . ARG A 1 82 ? -9.763 -0.145 -2.692 1.00 98.44 82 ARG A CA 1
ATOM 614 C C . ARG A 1 82 ? -8.412 0.532 -2.543 1.00 98.44 82 ARG A C 1
ATOM 616 O O . ARG A 1 82 ? -8.240 1.353 -1.640 1.00 98.44 82 ARG A O 1
ATOM 623 N N . VAL A 1 83 ? -7.446 0.157 -3.380 1.00 98.44 83 VAL A N 1
ATOM 624 C CA . VAL A 1 83 ? -6.053 0.606 -3.255 1.00 98.44 83 VAL A CA 1
ATOM 625 C C . VAL A 1 83 ? -5.489 1.020 -4.610 1.00 98.44 83 VAL A C 1
ATOM 627 O O . VAL A 1 83 ? -5.488 0.238 -5.559 1.00 98.44 83 VAL A O 1
ATOM 630 N N . ARG A 1 84 ? -4.953 2.244 -4.671 1.00 98.62 84 ARG A N 1
ATOM 631 C CA . ARG A 1 84 ? -4.185 2.771 -5.809 1.00 98.62 84 ARG A CA 1
ATOM 632 C C . ARG A 1 84 ? -2.774 3.110 -5.345 1.00 98.62 84 ARG A C 1
ATOM 634 O O . ARG A 1 84 ? -2.616 3.857 -4.376 1.00 98.62 84 ARG A O 1
ATOM 641 N N . THR A 1 85 ? -1.754 2.591 -6.023 1.00 98.56 85 THR A N 1
ATOM 642 C CA . THR A 1 85 ? -0.355 2.719 -5.583 1.00 98.56 85 THR A CA 1
ATOM 643 C C . THR A 1 85 ? 0.464 3.566 -6.549 1.00 98.56 85 THR A C 1
ATOM 645 O O . THR A 1 85 ? 0.565 3.248 -7.729 1.00 98.56 85 THR A O 1
ATOM 648 N N . TYR A 1 86 ? 1.102 4.619 -6.034 1.00 98.62 86 TYR A N 1
ATOM 649 C CA . TYR A 1 86 ? 2.225 5.285 -6.694 1.00 98.62 86 TYR A CA 1
ATOM 650 C C . TYR A 1 86 ? 3.522 4.596 -6.255 1.00 98.62 86 TYR A C 1
ATOM 652 O O . TYR A 1 86 ? 3.864 4.606 -5.067 1.00 98.62 86 TYR A O 1
ATOM 660 N N . GLU A 1 87 ? 4.239 3.987 -7.196 1.00 97.62 87 GLU A N 1
ATOM 661 C CA . GLU A 1 87 ? 5.317 3.047 -6.884 1.00 97.62 87 GLU A CA 1
ATOM 662 C C . GLU A 1 87 ? 6.718 3.662 -7.011 1.00 97.62 87 GLU A C 1
ATOM 664 O O . GLU A 1 87 ? 7.084 4.290 -8.008 1.00 97.62 87 GLU A O 1
ATOM 669 N N . ARG A 1 88 ? 7.539 3.456 -5.979 1.00 96.00 88 ARG A N 1
ATOM 670 C CA . ARG A 1 88 ? 8.929 3.910 -5.897 1.00 96.00 88 ARG A CA 1
ATOM 671 C C . ARG A 1 88 ? 9.793 3.172 -6.917 1.00 96.00 88 ARG A C 1
ATOM 673 O O . ARG A 1 88 ? 9.866 1.951 -6.907 1.00 96.00 88 ARG A O 1
ATOM 680 N N . GLY A 1 89 ? 10.531 3.919 -7.733 1.00 94.19 89 GLY A N 1
ATOM 681 C CA . GLY A 1 89 ? 11.382 3.382 -8.799 1.00 94.19 89 GLY A CA 1
ATOM 682 C C . GLY A 1 89 ? 10.675 3.270 -10.152 1.00 94.19 89 GLY A C 1
ATOM 683 O O . GLY A 1 89 ? 11.346 3.368 -11.175 1.00 94.19 89 GLY A O 1
ATOM 684 N N . VAL A 1 90 ? 9.341 3.163 -10.165 1.00 97.06 90 VAL A N 1
ATOM 685 C CA . VAL A 1 90 ? 8.511 3.398 -11.362 1.00 97.06 90 VAL A CA 1
ATOM 686 C C . VAL A 1 90 ? 8.176 4.889 -11.489 1.00 97.06 90 VAL A C 1
ATOM 688 O O . VAL A 1 90 ? 8.130 5.431 -12.589 1.00 97.06 90 VAL A O 1
ATOM 691 N N . GLU A 1 91 ? 7.986 5.566 -10.350 1.00 97.38 91 GLU A N 1
ATOM 692 C CA . GLU A 1 91 ? 7.606 6.981 -10.233 1.00 97.38 91 GLU A CA 1
ATOM 693 C C . GLU A 1 91 ? 6.276 7.317 -10.937 1.00 97.38 91 GLU A C 1
ATOM 695 O O . GLU A 1 91 ? 6.044 8.444 -11.393 1.00 97.38 91 GLU A O 1
ATOM 700 N N . HIS A 1 92 ? 5.383 6.325 -10.973 1.00 98.06 92 HIS A N 1
ATOM 701 C CA . HIS A 1 92 ? 4.062 6.369 -11.587 1.00 98.06 92 HIS A CA 1
ATOM 702 C C . HIS A 1 92 ? 3.058 5.523 -10.787 1.00 98.06 92 HIS A C 1
ATOM 704 O O . HIS A 1 92 ? 3.447 4.745 -9.916 1.00 98.06 92 HIS A O 1
ATOM 710 N N . GLU A 1 93 ? 1.767 5.658 -11.097 1.00 98.06 93 GLU A N 1
ATOM 711 C CA . GLU A 1 93 ? 0.764 4.669 -10.690 1.00 98.06 93 GLU A CA 1
ATOM 712 C C . GLU A 1 93 ? 1.032 3.312 -11.365 1.00 98.06 93 GLU A C 1
ATOM 714 O O . GLU A 1 93 ? 1.252 3.273 -12.582 1.00 98.06 93 GLU A O 1
ATOM 719 N N . THR A 1 94 ? 0.998 2.228 -10.583 1.00 96.81 94 THR A N 1
ATOM 720 C CA . THR A 1 94 ? 1.070 0.833 -11.050 1.00 96.81 94 THR A CA 1
ATOM 721 C C . THR A 1 94 ? -0.269 0.117 -10.864 1.00 96.81 94 THR A C 1
ATOM 723 O O . THR A 1 94 ? -1.091 0.503 -10.035 1.00 96.81 94 THR A O 1
ATOM 726 N N . MET A 1 95 ? -0.518 -0.924 -11.669 1.00 95.38 95 MET A N 1
ATOM 727 C CA . MET A 1 95 ? -1.811 -1.627 -11.673 1.00 95.38 95 MET A CA 1
ATOM 728 C C . MET A 1 95 ? -2.055 -2.403 -10.372 1.00 95.38 95 MET A C 1
ATOM 730 O O . MET A 1 95 ? -3.178 -2.428 -9.878 1.00 95.38 95 MET A O 1
ATOM 734 N N . ALA A 1 96 ? -1.010 -2.990 -9.793 1.00 91.75 96 ALA A N 1
ATOM 735 C CA . ALA A 1 96 ? -1.064 -3.680 -8.514 1.00 91.75 96 ALA A CA 1
ATOM 736 C C . ALA A 1 96 ? 0.300 -3.632 -7.820 1.00 91.75 96 ALA A C 1
ATOM 738 O O . ALA A 1 96 ? 1.340 -3.632 -8.475 1.00 91.75 96 ALA A O 1
ATOM 739 N N . CYS A 1 97 ? 0.291 -3.636 -6.487 1.00 93.62 97 CYS A N 1
ATOM 740 C CA . CYS A 1 97 ? 1.497 -3.696 -5.670 1.00 93.62 97 CYS A CA 1
ATOM 741 C C . CYS A 1 97 ? 1.237 -4.592 -4.452 1.00 93.62 97 CYS A C 1
ATOM 743 O O . CYS A 1 97 ? 0.666 -4.145 -3.459 1.00 93.62 97 CYS A O 1
ATOM 745 N N . GLY A 1 98 ? 1.640 -5.866 -4.512 1.00 94.25 98 GLY A N 1
ATOM 746 C CA . GLY A 1 98 ? 1.293 -6.858 -3.480 1.00 94.25 98 GLY A CA 1
ATOM 747 C C . GLY A 1 98 ? 1.763 -6.481 -2.069 1.00 94.25 98 GLY A C 1
ATOM 748 O O . GLY A 1 98 ? 1.003 -6.571 -1.109 1.00 94.25 98 GLY A O 1
ATOM 749 N N . THR A 1 99 ? 2.984 -5.956 -1.934 1.00 95.88 99 THR A N 1
ATOM 750 C CA . THR A 1 99 ? 3.488 -5.469 -0.636 1.00 95.88 99 THR A CA 1
ATOM 751 C C . THR A 1 99 ? 2.722 -4.232 -0.139 1.00 95.88 99 THR A C 1
ATOM 753 O O . THR A 1 99 ? 2.514 -4.082 1.062 1.00 95.88 99 THR A O 1
ATOM 756 N N . GLY A 1 100 ? 2.228 -3.385 -1.050 1.00 97.06 100 GLY A N 1
ATOM 757 C CA . GLY A 1 100 ? 1.387 -2.229 -0.719 1.00 97.06 100 GLY A CA 1
ATOM 758 C C . GLY A 1 100 ? -0.032 -2.611 -0.312 1.00 97.06 100 GLY A C 1
ATOM 759 O O . GLY A 1 100 ? -0.581 -2.019 0.616 1.00 97.06 100 GLY A O 1
ATOM 760 N N . ALA A 1 101 ? -0.586 -3.655 -0.931 1.00 97.75 101 ALA A N 1
ATOM 761 C CA . ALA A 1 101 ? -1.847 -4.269 -0.534 1.00 97.75 101 ALA A CA 1
ATOM 762 C C . ALA A 1 101 ? -1.755 -4.822 0.902 1.00 97.75 101 ALA A C 1
ATOM 764 O O . ALA A 1 101 ? -2.569 -4.466 1.754 1.00 97.75 101 ALA A O 1
ATOM 765 N N . VAL A 1 102 ? -0.697 -5.584 1.217 1.00 97.88 102 VAL A N 1
ATOM 766 C CA . VAL A 1 102 ? -0.421 -6.032 2.595 1.00 97.88 102 VAL A CA 1
ATOM 767 C C . VAL A 1 102 ? -0.323 -4.840 3.554 1.00 97.88 102 VAL A C 1
ATOM 769 O O . VAL A 1 102 ? -0.968 -4.848 4.600 1.00 97.88 102 VAL A O 1
ATOM 772 N N . ALA A 1 103 ? 0.413 -3.783 3.199 1.00 97.75 103 ALA A N 1
ATOM 773 C CA . ALA A 1 103 ? 0.531 -2.604 4.056 1.00 97.75 103 ALA A CA 1
ATOM 774 C C . ALA A 1 103 ? -0.816 -1.900 4.312 1.00 97.75 103 ALA A C 1
ATOM 776 O O . ALA A 1 103 ? -1.103 -1.528 5.450 1.00 97.75 103 ALA A O 1
ATOM 777 N N . ALA A 1 104 ? -1.660 -1.762 3.285 1.00 98.19 104 ALA A N 1
ATOM 778 C CA . ALA A 1 104 ? -2.998 -1.187 3.404 1.00 98.19 104 ALA A CA 1
ATOM 779 C C . ALA A 1 104 ? -3.901 -2.001 4.349 1.00 98.19 104 ALA A C 1
ATOM 781 O O . ALA A 1 104 ? -4.522 -1.417 5.240 1.00 98.19 104 ALA A O 1
ATOM 782 N N . ALA A 1 105 ? -3.924 -3.332 4.204 1.00 97.88 105 ALA A N 1
ATOM 783 C CA . ALA A 1 105 ? -4.685 -4.223 5.081 1.00 97.88 105 ALA A CA 1
ATOM 784 C C . ALA A 1 105 ? -4.233 -4.121 6.542 1.00 97.88 105 ALA A C 1
ATOM 786 O O . ALA A 1 105 ? -5.054 -3.861 7.418 1.00 97.88 105 ALA A O 1
ATOM 787 N N . LEU A 1 106 ? -2.932 -4.270 6.814 1.00 97.31 106 LEU A N 1
ATOM 788 C CA . LEU A 1 106 ? -2.415 -4.284 8.187 1.00 97.31 106 LEU A CA 1
ATOM 789 C C . LEU A 1 106 ? -2.618 -2.935 8.899 1.00 97.31 106 LEU A C 1
ATOM 791 O O . LEU A 1 106 ? -3.006 -2.908 10.067 1.00 97.31 106 LEU A O 1
ATOM 795 N N . VAL A 1 107 ? -2.445 -1.805 8.204 1.00 97.19 107 VAL A N 1
ATOM 796 C CA . VAL A 1 107 ? -2.756 -0.481 8.773 1.00 97.19 107 VAL A CA 1
ATOM 797 C C . VAL A 1 107 ? -4.258 -0.336 9.044 1.00 97.19 107 VAL A C 1
ATOM 799 O O . VAL A 1 107 ? -4.649 0.076 10.136 1.00 97.19 107 VAL A O 1
ATOM 802 N N . ALA A 1 108 ? -5.129 -0.701 8.097 1.00 96.94 108 ALA A N 1
ATOM 803 C CA . ALA A 1 108 ? -6.576 -0.625 8.308 1.00 96.94 108 ALA A CA 1
ATOM 804 C C . ALA A 1 108 ? -7.040 -1.534 9.467 1.00 96.94 108 ALA A C 1
ATOM 806 O O . ALA A 1 108 ? -7.888 -1.129 10.266 1.00 96.94 108 ALA A O 1
ATOM 807 N N . ALA A 1 109 ? -6.439 -2.716 9.606 1.00 96.00 109 ALA A N 1
ATOM 808 C CA . ALA A 1 109 ? -6.689 -3.661 10.689 1.00 96.00 109 ALA A CA 1
ATOM 809 C C . ALA A 1 109 ? -6.257 -3.110 12.053 1.00 96.00 109 ALA A C 1
ATOM 811 O O . ALA A 1 109 ? -7.017 -3.176 13.018 1.00 96.00 109 ALA A O 1
ATOM 812 N N . ARG A 1 110 ? -5.062 -2.504 12.132 1.00 94.38 110 ARG A N 1
ATOM 813 C CA . ARG A 1 110 ? -4.543 -1.860 13.353 1.00 94.38 110 ARG A CA 1
ATOM 814 C C . ARG A 1 110 ? -5.452 -0.728 13.835 1.00 94.38 110 ARG A C 1
ATOM 816 O O . ARG A 1 110 ? -5.577 -0.514 15.036 1.00 94.38 110 ARG A O 1
ATOM 823 N N . LEU A 1 111 ? -6.108 -0.039 12.903 1.00 93.69 111 LEU A N 1
ATOM 824 C CA . LEU A 1 111 ? -7.086 1.016 13.171 1.00 93.69 111 LEU A CA 1
ATOM 825 C C . LEU A 1 111 ? -8.509 0.492 13.450 1.00 93.69 111 LEU A C 1
ATOM 827 O O . LEU A 1 111 ? -9.427 1.302 13.578 1.00 93.69 111 LEU A O 1
ATOM 831 N N . GLY A 1 112 ? -8.712 -0.829 13.523 1.00 94.06 112 GLY A N 1
ATOM 832 C CA . GLY A 1 112 ? -10.009 -1.453 13.809 1.00 94.06 112 GLY A CA 1
ATOM 833 C C . GLY A 1 112 ? -11.037 -1.330 12.680 1.00 94.06 112 GLY A C 1
ATOM 834 O O . GLY A 1 112 ? -12.235 -1.345 12.949 1.00 94.06 112 GLY A O 1
ATOM 835 N N . ARG A 1 113 ? -10.591 -1.153 11.428 1.00 95.25 113 ARG A N 1
ATOM 836 C CA . ARG A 1 113 ? -11.463 -0.842 10.278 1.00 95.25 113 ARG A CA 1
ATOM 837 C C . ARG A 1 113 ? -11.810 -2.048 9.402 1.00 95.25 113 ARG A C 1
ATOM 839 O O . ARG A 1 113 ? -12.771 -1.972 8.645 1.00 95.25 113 ARG A O 1
ATOM 846 N N . VAL A 1 114 ? -11.022 -3.122 9.473 1.00 96.88 114 VAL A N 1
ATOM 847 C CA . VAL A 1 114 ? -11.169 -4.350 8.668 1.00 96.88 114 VAL A CA 1
ATOM 848 C C . VAL A 1 114 ? -10.720 -5.586 9.461 1.00 96.88 114 VAL A C 1
ATOM 850 O O . VAL A 1 114 ? -9.852 -5.490 10.333 1.00 96.88 114 VAL A O 1
ATOM 853 N N . GLY A 1 115 ? -11.308 -6.742 9.150 1.00 95.56 115 GLY A N 1
ATOM 854 C CA . GLY A 1 115 ? -10.913 -8.058 9.660 1.00 95.56 115 GLY A CA 1
ATOM 855 C C . GLY A 1 115 ? -10.072 -8.865 8.661 1.00 95.56 115 GLY A C 1
ATOM 856 O O . GLY A 1 115 ? -9.913 -8.474 7.505 1.00 95.56 115 GLY A O 1
ATOM 857 N N . SER A 1 116 ? -9.533 -10.000 9.121 1.00 96.38 116 SER A N 1
ATOM 858 C CA . SER A 1 116 ? -8.808 -10.963 8.278 1.00 96.38 116 SER A CA 1
ATOM 859 C C . SER A 1 116 ? -9.761 -12.064 7.774 1.00 96.38 116 SER A C 1
ATOM 861 O O . SER A 1 116 ? -10.454 -12.652 8.607 1.00 96.38 116 SER A O 1
ATOM 863 N N . PRO A 1 117 ? -9.747 -12.422 6.475 1.00 97.25 117 PRO A N 1
ATOM 864 C CA . PRO A 1 117 ? -8.960 -11.794 5.415 1.00 97.25 117 PRO A CA 1
ATOM 865 C C . PRO A 1 117 ? -9.501 -10.408 5.045 1.00 97.25 117 PRO A C 1
ATOM 867 O O . PRO A 1 117 ? -10.708 -10.211 4.921 1.00 97.25 117 PRO A O 1
ATOM 870 N N . THR A 1 118 ? -8.596 -9.456 4.820 1.00 98.25 118 THR A N 1
ATOM 871 C CA . THR A 1 118 ? -8.958 -8.177 4.199 1.00 98.2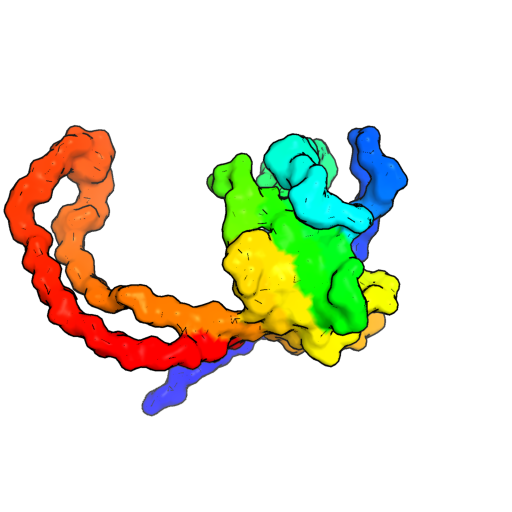5 118 THR A CA 1
ATOM 872 C C . THR A 1 118 ? -8.913 -8.344 2.689 1.00 98.25 118 THR A C 1
ATOM 874 O O . THR A 1 118 ? -7.864 -8.681 2.137 1.00 98.25 118 THR A O 1
ATOM 877 N N . ARG A 1 119 ? -10.037 -8.083 2.023 1.00 98.12 119 ARG A N 1
ATOM 878 C CA . ARG A 1 119 ? -10.143 -8.071 0.560 1.00 98.12 119 ARG A CA 1
ATOM 879 C C . ARG A 1 119 ? -9.664 -6.726 0.017 1.00 98.12 119 ARG A C 1
ATOM 881 O O . ARG A 1 119 ? -9.908 -5.685 0.629 1.00 98.12 119 ARG A O 1
ATOM 888 N N . ILE A 1 120 ? -8.986 -6.732 -1.124 1.00 98.31 120 ILE A N 1
ATOM 889 C CA . ILE A 1 120 ? -8.389 -5.541 -1.737 1.00 98.31 120 ILE A CA 1
ATOM 890 C C . ILE A 1 120 ? -8.648 -5.546 -3.239 1.00 98.31 120 ILE A C 1
ATOM 892 O O . ILE A 1 120 ? -8.259 -6.491 -3.915 1.00 98.31 120 ILE A O 1
ATOM 896 N N . ILE A 1 121 ? -9.221 -4.461 -3.764 1.00 97.81 121 ILE A N 1
ATOM 897 C CA . ILE A 1 121 ? -9.294 -4.199 -5.208 1.00 97.81 121 ILE A CA 1
ATOM 898 C C . ILE A 1 121 ? -8.183 -3.225 -5.603 1.00 97.81 121 ILE A C 1
ATOM 900 O O . ILE A 1 121 ? -8.105 -2.116 -5.065 1.00 97.81 121 ILE A O 1
ATOM 904 N N . THR A 1 122 ? -7.334 -3.632 -6.544 1.00 97.31 122 THR A N 1
ATOM 905 C CA . THR A 1 122 ? -6.219 -2.821 -7.068 1.00 97.31 122 THR A CA 1
ATOM 906 C C . THR A 1 122 ? -6.653 -1.903 -8.221 1.00 97.31 122 THR A C 1
ATOM 908 O O . THR A 1 122 ? -7.746 -2.064 -8.773 1.00 97.31 122 THR A O 1
ATOM 911 N N . SER A 1 123 ? -5.790 -0.975 -8.661 1.00 95.94 123 SER A N 1
ATOM 912 C CA . SER A 1 123 ? -6.001 -0.192 -9.898 1.00 95.94 123 SER A CA 1
ATOM 913 C C . SER A 1 123 ? -6.229 -1.082 -11.134 1.00 95.94 123 SER A C 1
ATOM 915 O O . SER A 1 123 ? -6.975 -0.712 -12.040 1.00 95.94 123 SER A O 1
ATOM 917 N N . GLY A 1 124 ? -5.636 -2.281 -11.162 1.00 94.75 124 GLY A N 1
ATOM 918 C CA . GLY A 1 124 ? -5.831 -3.300 -12.195 1.00 94.75 124 GLY A CA 1
ATOM 919 C C . GLY A 1 124 ? -7.174 -4.029 -12.138 1.00 94.75 124 GLY A C 1
ATOM 920 O O . GLY A 1 124 ? -7.505 -4.757 -13.074 1.00 94.75 124 GLY A O 1
ATOM 921 N N . ARG A 1 125 ? -7.974 -3.790 -11.089 1.00 94.44 125 ARG A N 1
ATOM 922 C CA . ARG A 1 125 ? -9.211 -4.516 -10.750 1.00 94.44 125 ARG A CA 1
ATOM 923 C C . ARG A 1 125 ? -8.981 -5.987 -10.388 1.00 94.44 125 ARG A C 1
ATOM 925 O O . ARG A 1 125 ? -9.918 -6.779 -10.428 1.00 94.44 125 ARG A O 1
ATOM 932 N N . GLU A 1 126 ? -7.752 -6.338 -10.024 1.00 92.69 126 GLU A N 1
ATOM 933 C CA . GLU A 1 126 ? -7.449 -7.622 -9.399 1.00 92.69 126 GLU A CA 1
ATOM 934 C C . GLU A 1 126 ? -7.986 -7.603 -7.968 1.00 92.69 126 GLU A C 1
ATOM 936 O O . GLU A 1 126 ? -7.864 -6.591 -7.270 1.00 92.69 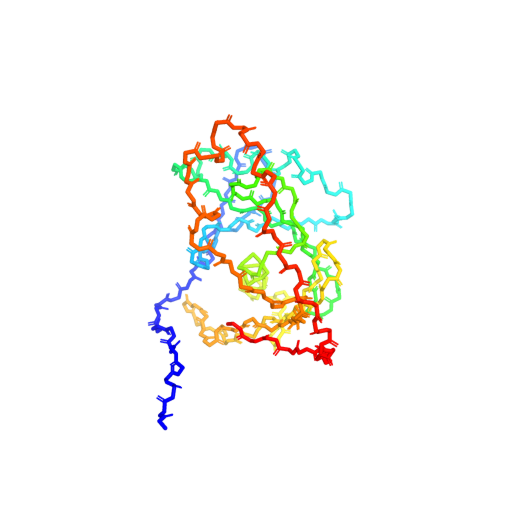126 GLU A O 1
ATOM 941 N N . GLU A 1 127 ? -8.567 -8.721 -7.537 1.00 95.44 127 GLU A N 1
ATOM 942 C CA . GLU A 1 127 ? -8.940 -8.931 -6.144 1.00 95.44 127 GLU A CA 1
ATOM 943 C C . GLU A 1 127 ? -7.842 -9.729 -5.436 1.00 95.44 127 GLU A C 1
ATOM 945 O O . GLU A 1 127 ? -7.470 -10.823 -5.864 1.00 95.44 127 GLU A O 1
ATOM 950 N N . LEU A 1 128 ? -7.316 -9.153 -4.358 1.00 96.94 128 LEU A N 1
ATOM 951 C CA . LEU A 1 128 ? -6.311 -9.748 -3.487 1.00 96.94 128 LEU A CA 1
ATOM 952 C C . LEU A 1 128 ? -6.899 -9.958 -2.090 1.00 96.94 128 LEU A C 1
ATOM 954 O O . LEU A 1 128 ? -7.716 -9.164 -1.626 1.00 96.94 128 LEU A O 1
ATOM 958 N N . GLU A 1 129 ? -6.427 -10.978 -1.385 1.00 97.94 129 GLU A N 1
ATOM 959 C CA . GLU A 1 129 ? -6.776 -11.235 0.011 1.00 97.94 129 GLU A CA 1
ATOM 960 C C . GLU A 1 129 ? -5.523 -11.204 0.885 1.00 97.94 129 GLU A C 1
ATOM 962 O O . GLU A 1 129 ? -4.544 -11.907 0.621 1.00 97.94 129 GLU A O 1
ATOM 967 N N . VAL A 1 130 ? -5.556 -10.410 1.956 1.00 97.62 130 VAL A N 1
ATOM 968 C CA . VAL A 1 130 ? -4.489 -10.368 2.961 1.00 97.62 130 VAL A CA 1
ATOM 969 C C . VAL A 1 130 ? -4.976 -11.048 4.232 1.00 97.62 130 VAL A C 1
ATOM 971 O O . VAL A 1 130 ? -5.866 -10.547 4.922 1.00 97.62 130 VAL A O 1
ATOM 974 N N . TYR A 1 131 ? -4.361 -12.182 4.549 1.00 97.38 131 TYR A N 1
ATOM 975 C CA . TYR A 1 131 ? -4.603 -12.950 5.766 1.00 97.38 131 TYR A CA 1
ATOM 976 C C . TYR A 1 131 ? -3.575 -12.553 6.824 1.00 97.38 131 TYR A C 1
ATOM 978 O O . TYR A 1 131 ? -2.399 -12.390 6.500 1.00 97.38 131 TYR A O 1
ATOM 986 N N . TYR A 1 132 ? -3.994 -12.410 8.080 1.00 95.88 132 TYR A N 1
ATOM 987 C CA . TYR A 1 132 ? -3.114 -12.068 9.200 1.00 95.88 132 TYR A CA 1
ATOM 988 C C . TYR A 1 132 ? -3.747 -12.431 10.5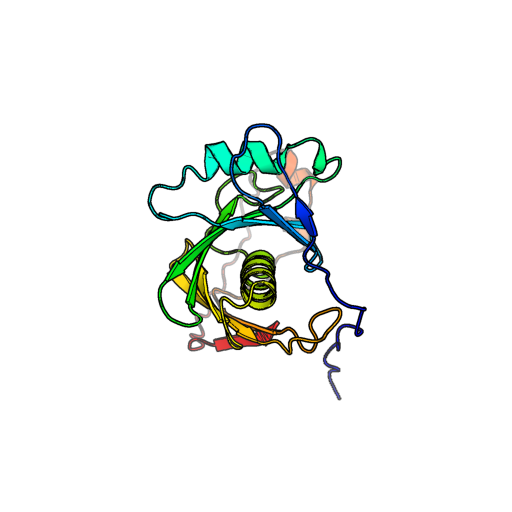45 1.00 95.88 132 TYR A C 1
ATOM 990 O O . TYR A 1 132 ? -4.965 -12.529 10.687 1.00 95.88 132 TYR A O 1
ATOM 998 N N . HIS A 1 133 ? -2.910 -12.575 11.565 1.00 94.94 133 HIS A N 1
ATOM 999 C CA . HIS A 1 133 ? -3.312 -12.541 12.967 1.00 94.94 133 HIS A CA 1
ATOM 1000 C C . HIS A 1 133 ? -2.901 -11.180 13.548 1.00 94.94 133 HIS A C 1
ATOM 1002 O O . HIS A 1 133 ? -1.760 -10.755 13.356 1.00 94.94 133 HIS A O 1
ATOM 1008 N N . LEU A 1 134 ? -3.817 -10.483 14.225 1.00 91.25 134 LEU A N 1
ATOM 1009 C CA . LEU A 1 134 ? -3.511 -9.245 14.951 1.00 91.25 134 LEU A CA 1
ATOM 1010 C C . LEU A 1 134 ? -3.007 -9.597 16.355 1.00 91.25 134 LEU A C 1
ATOM 1012 O O . LEU A 1 134 ? -3.730 -10.222 17.125 1.00 91.25 134 LEU A O 1
ATOM 1016 N N . GLU A 1 135 ? -1.798 -9.148 16.678 1.00 89.25 135 GLU A N 1
ATOM 1017 C CA . GLU A 1 135 ? -1.175 -9.298 17.996 1.00 89.25 135 GLU A CA 1
ATOM 1018 C C . GLU A 1 135 ? -1.128 -7.931 18.708 1.00 89.25 135 GLU A C 1
ATOM 1020 O O . GLU A 1 135 ? -1.335 -6.881 18.089 1.00 89.25 135 GLU A O 1
ATOM 1025 N N . SER A 1 136 ? -0.824 -7.906 20.009 1.00 84.69 136 SER A N 1
ATOM 1026 C CA . SER A 1 136 ? -0.761 -6.657 20.790 1.00 84.69 136 SER A CA 1
ATOM 1027 C C . SER A 1 136 ? 0.304 -5.674 20.279 1.00 84.69 136 SER A C 1
ATOM 1029 O O . SER A 1 136 ? 0.062 -4.468 20.211 1.00 84.69 136 SER A O 1
ATOM 1031 N N . ASP A 1 137 ? 1.465 -6.180 19.868 1.00 81.94 137 ASP A N 1
ATOM 1032 C CA . ASP A 1 137 ? 2.607 -5.407 19.370 1.00 81.94 137 ASP A CA 1
ATOM 1033 C C . ASP A 1 137 ? 2.716 -5.394 17.835 1.00 81.94 137 ASP A C 1
ATOM 1035 O O . ASP A 1 137 ? 3.400 -4.541 17.272 1.00 81.94 137 ASP A O 1
ATOM 1039 N N . GLY A 1 138 ? 2.009 -6.284 17.130 1.00 88.06 138 GLY A N 1
ATOM 1040 C CA . GLY A 1 138 ? 2.298 -6.542 15.721 1.00 88.06 138 GLY A CA 1
ATOM 1041 C C . GLY A 1 138 ? 1.241 -7.323 14.950 1.00 88.06 138 GLY A C 1
ATOM 1042 O O . GLY A 1 138 ? 0.042 -7.256 15.220 1.00 88.06 138 GLY A O 1
ATOM 1043 N N . PHE A 1 139 ? 1.718 -8.047 13.945 1.00 91.62 139 PHE A N 1
ATOM 1044 C CA . PHE A 1 139 ? 0.934 -8.972 13.142 1.00 91.62 139 PHE A CA 1
ATOM 1045 C C . PHE A 1 139 ? 1.748 -10.242 12.933 1.00 91.62 139 PHE A C 1
ATOM 1047 O O . PHE A 1 139 ? 2.951 -10.161 12.676 1.00 91.62 139 PHE A O 1
ATOM 1054 N N . SER A 1 140 ? 1.098 -11.399 13.010 1.00 92.06 140 SER A N 1
ATOM 1055 C CA . SER A 1 140 ? 1.716 -12.695 12.735 1.00 92.06 140 SER A CA 1
ATOM 1056 C C . SER A 1 140 ? 1.005 -13.400 11.572 1.00 92.06 140 SER A C 1
ATOM 1058 O O . SER A 1 140 ? -0.105 -13.030 11.185 1.00 92.06 140 SER A O 1
ATOM 1060 N N . ARG A 1 141 ? 1.670 -14.395 10.963 1.00 92.25 141 ARG A N 1
ATOM 1061 C CA . ARG A 1 141 ? 1.122 -15.236 9.873 1.00 92.25 141 ARG A CA 1
ATOM 1062 C C . ARG A 1 141 ? 0.560 -14.456 8.673 1.00 92.25 141 ARG A C 1
ATOM 1064 O O . ARG A 1 141 ? -0.413 -14.886 8.055 1.00 92.25 141 ARG A O 1
ATOM 1071 N N . VAL A 1 142 ? 1.179 -13.320 8.351 1.00 94.50 142 VAL A N 1
ATOM 1072 C CA . VAL A 1 142 ? 0.801 -12.494 7.200 1.00 94.50 142 VAL A CA 1
ATOM 1073 C C . VAL A 1 142 ? 1.008 -13.286 5.907 1.00 94.50 142 VAL A C 1
ATOM 1075 O O . VAL A 1 142 ? 2.096 -13.812 5.687 1.00 94.50 142 VAL A O 1
ATOM 1078 N N . ARG A 1 143 ? -0.030 -13.378 5.072 1.00 95.88 143 ARG A N 1
ATOM 1079 C CA . ARG A 1 143 ? -0.013 -14.043 3.758 1.00 95.88 143 ARG A CA 1
ATOM 1080 C C . ARG A 1 143 ? -0.803 -13.219 2.753 1.00 95.88 143 ARG A C 1
ATOM 1082 O O . ARG A 1 143 ? -1.877 -12.718 3.091 1.00 95.88 143 ARG A O 1
ATOM 1089 N N . LEU A 1 144 ? -0.311 -13.142 1.522 1.00 96.06 144 LEU A N 1
ATOM 1090 C CA . LEU A 1 144 ? -1.030 -12.545 0.397 1.00 96.06 144 LEU A CA 1
ATOM 1091 C C . LEU A 1 144 ? -1.530 -13.653 -0.533 1.00 96.06 144 LEU A C 1
ATOM 1093 O O . LEU A 1 144 ? -0.741 -14.494 -0.956 1.00 96.06 144 LEU A O 1
ATOM 1097 N N . ALA A 1 145 ? -2.815 -13.637 -0.876 1.00 95.75 145 ALA A N 1
ATOM 1098 C CA . ALA A 1 145 ? -3.391 -14.480 -1.919 1.00 95.75 145 ALA A CA 1
ATOM 1099 C C . ALA A 1 145 ? -3.964 -13.621 -3.055 1.00 95.75 145 ALA A C 1
ATOM 1101 O O . ALA A 1 145 ? -4.458 -12.517 -2.822 1.00 95.75 145 ALA A O 1
ATOM 1102 N N . GLY A 1 146 ? -3.898 -14.130 -4.283 1.00 93.12 146 GLY A N 1
ATOM 1103 C CA . GLY A 1 146 ? -4.433 -13.459 -5.466 1.00 93.12 146 GLY A CA 1
ATOM 1104 C C . GLY A 1 146 ? -4.373 -14.335 -6.720 1.00 93.12 146 GLY A C 1
ATOM 1105 O O . GLY A 1 146 ? -3.779 -15.422 -6.682 1.00 93.12 146 GLY A O 1
ATOM 1106 N N . PRO A 1 147 ? -4.988 -13.891 -7.830 1.00 89.19 147 PRO A N 1
ATOM 1107 C CA . PRO A 1 147 ? -4.874 -14.566 -9.116 1.00 89.19 147 PRO A CA 1
ATOM 1108 C C . PRO A 1 147 ? -3.429 -14.519 -9.629 1.00 89.19 147 PRO A C 1
ATOM 1110 O O . PRO A 1 147 ? -2.715 -13.536 -9.436 1.00 89.19 147 PRO A O 1
ATOM 1113 N N . ALA A 1 148 ? -3.004 -15.584 -10.303 1.00 84.81 148 ALA A N 1
ATOM 1114 C CA . ALA A 1 148 ? -1.745 -15.630 -11.030 1.00 84.81 148 ALA A CA 1
ATOM 1115 C C . ALA A 1 148 ? -1.917 -16.434 -12.323 1.00 84.81 148 ALA A C 1
ATOM 1117 O O . ALA A 1 148 ? -2.196 -17.636 -12.288 1.00 84.81 148 ALA A O 1
ATOM 1118 N N . ASP A 1 149 ? -1.701 -15.767 -13.456 1.00 84.56 149 ASP A N 1
ATOM 1119 C CA . ASP A 1 149 ? -1.790 -16.367 -14.784 1.00 84.56 149 ASP A CA 1
ATOM 1120 C C . ASP A 1 149 ? -0.400 -16.634 -15.369 1.00 84.56 149 ASP A C 1
ATOM 1122 O O . ASP A 1 149 ? 0.500 -15.789 -15.359 1.00 84.56 149 ASP A O 1
ATOM 1126 N N . PHE A 1 150 ? -0.226 -17.832 -15.920 1.00 87.31 150 PHE A N 1
ATOM 1127 C CA . PHE A 1 150 ? 0.969 -18.199 -16.667 1.00 87.31 150 PHE A CA 1
ATOM 1128 C C . PHE A 1 150 ? 0.843 -17.693 -18.109 1.00 87.31 150 PHE A C 1
ATOM 1130 O O . PHE A 1 150 ? 0.029 -18.194 -18.881 1.00 87.31 150 PHE A O 1
ATOM 1137 N N . ILE A 1 151 ? 1.655 -16.696 -18.473 1.00 89.06 151 ILE A N 1
ATOM 1138 C CA . ILE A 1 151 ? 1.575 -16.054 -19.794 1.00 89.06 151 ILE A CA 1
ATOM 1139 C C . ILE A 1 151 ? 2.392 -16.808 -20.855 1.00 89.06 151 ILE A C 1
ATOM 1141 O O . ILE A 1 151 ? 1.916 -17.001 -21.969 1.00 89.06 151 ILE A O 1
ATOM 1145 N N . TYR A 1 152 ? 3.626 -17.215 -20.538 1.00 89.88 152 TYR A N 1
ATOM 1146 C CA . TYR A 1 152 ? 4.495 -17.959 -21.458 1.00 89.88 152 TYR A CA 1
ATOM 1147 C C . TYR A 1 152 ? 5.648 -18.668 -20.729 1.00 89.88 152 TYR A C 1
ATOM 1149 O O . TYR A 1 152 ? 6.040 -18.295 -19.623 1.00 89.88 152 TYR A O 1
ATOM 1157 N N . HIS A 1 153 ? 6.259 -19.639 -21.410 1.00 89.50 153 HIS A N 1
ATOM 1158 C CA . HIS A 1 153 ? 7.599 -20.144 -21.109 1.00 89.50 153 HIS A CA 1
ATOM 1159 C C . HIS A 1 153 ? 8.457 -20.050 -22.372 1.00 89.50 153 HIS A C 1
ATOM 1161 O O . HIS A 1 153 ? 7.964 -20.241 -23.480 1.00 89.50 153 HIS A O 1
ATOM 1167 N N . GLY A 1 154 ? 9.744 -19.749 -22.215 1.00 87.44 154 GLY A N 1
ATOM 1168 C CA . GLY A 1 154 ? 10.671 -19.614 -23.332 1.00 87.44 154 GLY A CA 1
ATOM 1169 C C . GLY A 1 154 ? 12.118 -19.801 -22.895 1.00 87.44 154 GLY A C 1
ATOM 1170 O O . GLY A 1 154 ? 12.448 -19.687 -21.715 1.00 87.44 154 GLY A O 1
ATOM 1171 N N . GLN A 1 155 ? 12.989 -20.082 -23.862 1.00 89.00 155 GLN A N 1
ATOM 1172 C CA . GLN A 1 155 ? 14.421 -20.266 -23.639 1.00 89.00 155 GLN A CA 1
ATOM 1173 C C . GLN A 1 155 ? 15.194 -19.100 -24.256 1.00 89.00 155 GLN A C 1
ATOM 1175 O O . GLN A 1 155 ? 15.057 -18.812 -25.443 1.00 89.00 155 GLN A O 1
ATOM 1180 N N . LEU A 1 156 ? 16.033 -18.434 -23.458 1.00 85.31 156 LEU A N 1
ATOM 1181 C CA . LEU A 1 156 ? 16.907 -17.364 -23.939 1.00 85.31 156 LEU A CA 1
ATOM 1182 C C . LEU A 1 156 ? 18.291 -17.926 -24.265 1.00 85.31 156 LEU A C 1
ATOM 1184 O O . LEU A 1 156 ? 18.958 -18.515 -23.413 1.00 85.31 156 LEU A O 1
ATOM 1188 N N . ASN A 1 157 ? 18.759 -17.696 -25.492 1.00 87.69 157 ASN A N 1
ATOM 1189 C CA . ASN A 1 157 ? 20.147 -17.966 -25.846 1.00 87.69 157 ASN A CA 1
ATOM 1190 C C . ASN A 1 157 ? 21.063 -17.025 -25.042 1.00 87.69 157 ASN A C 1
ATOM 1192 O O . ASN A 1 157 ? 20.848 -15.814 -25.015 1.00 87.69 157 ASN A O 1
ATOM 1196 N N . ARG A 1 158 ? 22.128 -17.563 -24.433 1.00 79.25 158 ARG A N 1
ATOM 1197 C CA . ARG A 1 158 ? 23.126 -16.788 -23.675 1.00 79.25 158 ARG A CA 1
ATOM 1198 C C . ARG A 1 158 ? 23.713 -15.615 -24.477 1.00 79.25 158 ARG A C 1
ATOM 1200 O O . ARG A 1 158 ? 24.079 -14.607 -23.880 1.00 79.25 158 ARG A O 1
ATOM 1207 N N . ALA A 1 159 ? 23.784 -15.717 -25.806 1.00 80.31 159 ALA A N 1
ATOM 1208 C CA . ALA A 1 159 ? 24.231 -14.626 -26.671 1.00 80.31 159 ALA A CA 1
ATOM 1209 C C . ALA A 1 159 ? 23.315 -13.384 -26.620 1.00 80.31 159 ALA A C 1
ATOM 1211 O O . ALA A 1 159 ? 23.829 -12.272 -26.691 1.00 80.31 159 ALA A O 1
ATOM 1212 N N . ALA A 1 160 ? 22.004 -13.557 -26.416 1.00 71.69 160 ALA A N 1
ATOM 1213 C CA . ALA A 1 160 ? 21.031 -12.463 -26.327 1.00 71.69 160 ALA A CA 1
ATOM 1214 C C . ALA A 1 160 ? 21.119 -11.665 -25.008 1.00 71.69 160 ALA A C 1
ATOM 1216 O O . ALA A 1 160 ? 20.512 -10.607 -24.880 1.00 71.69 160 ALA A O 1
ATOM 1217 N N . LEU A 1 161 ? 21.888 -12.151 -24.025 1.00 75.88 161 LEU A N 1
ATOM 1218 C CA . LEU A 1 161 ? 22.109 -11.488 -22.733 1.00 75.88 161 LEU A CA 1
ATOM 1219 C C . LEU A 1 161 ? 23.368 -10.596 -22.716 1.00 75.88 161 LEU A C 1
ATOM 1221 O O . LEU A 1 161 ? 23.741 -10.072 -21.663 1.00 75.88 161 LEU A O 1
ATOM 1225 N N . ARG A 1 162 ? 24.061 -10.416 -23.853 1.00 75.31 162 ARG A N 1
ATOM 1226 C CA . ARG A 1 162 ? 25.258 -9.561 -23.925 1.00 75.31 162 ARG A CA 1
ATOM 1227 C C . ARG A 1 162 ? 24.881 -8.079 -23.880 1.00 75.31 162 ARG A C 1
ATOM 1229 O O . ARG A 1 162 ? 24.356 -7.509 -24.832 1.00 75.31 162 ARG A O 1
ATOM 1236 N N . ARG A 1 163 ? 25.230 -7.437 -22.763 1.00 61.22 163 ARG A N 1
ATOM 1237 C CA . ARG A 1 163 ? 24.976 -6.014 -22.466 1.00 61.22 163 ARG A CA 1
ATOM 1238 C C . ARG A 1 163 ? 25.522 -5.046 -23.529 1.00 61.22 163 ARG A C 1
ATOM 1240 O O . ARG A 1 163 ? 24.955 -3.975 -23.723 1.00 61.22 163 ARG A O 1
ATOM 1247 N N . GLU A 1 164 ? 26.602 -5.423 -24.207 1.00 64.94 164 GLU A N 1
ATOM 1248 C CA . GLU A 1 164 ? 27.260 -4.636 -25.259 1.00 64.94 164 GLU A CA 1
ATOM 1249 C C . GLU A 1 164 ? 26.378 -4.442 -26.501 1.00 64.94 164 GLU A C 1
ATOM 1251 O O . GLU A 1 164 ? 26.341 -3.346 -27.056 1.00 64.94 164 GLU A O 1
ATOM 1256 N N . ASP A 1 165 ? 25.628 -5.467 -26.912 1.00 58.81 165 ASP A N 1
ATOM 1257 C CA . ASP A 1 165 ? 24.753 -5.392 -28.088 1.00 58.81 165 ASP A CA 1
ATOM 1258 C C . ASP A 1 165 ? 23.505 -4.543 -27.804 1.00 58.81 165 ASP A C 1
ATOM 1260 O O . ASP A 1 165 ? 23.101 -3.725 -28.634 1.00 58.81 165 ASP A O 1
ATOM 1264 N N . PHE A 1 166 ? 22.960 -4.665 -26.588 1.00 57.22 166 PHE A N 1
ATOM 1265 C CA . PHE A 1 166 ? 21.792 -3.910 -26.127 1.00 57.22 166 PHE A CA 1
ATOM 1266 C C . PHE A 1 166 ? 22.073 -2.401 -26.017 1.00 57.22 166 PHE A C 1
ATOM 1268 O O . PHE A 1 166 ? 21.233 -1.583 -26.382 1.00 57.22 166 PHE A O 1
ATOM 1275 N N . LEU A 1 167 ? 23.270 -2.019 -25.551 1.00 54.59 167 LEU A N 1
ATOM 1276 C CA . LEU A 1 167 ? 23.688 -0.613 -25.447 1.00 54.59 167 LEU A CA 1
ATOM 1277 C C . LEU A 1 167 ? 24.162 -0.020 -26.783 1.00 54.59 167 LEU A C 1
ATOM 1279 O O . LEU A 1 167 ? 24.067 1.189 -26.976 1.00 54.59 167 LEU A O 1
ATOM 1283 N N . ALA A 1 168 ? 24.651 -0.845 -27.714 1.00 58.59 168 ALA A N 1
ATOM 1284 C CA . ALA A 1 168 ? 25.108 -0.390 -29.029 1.00 58.59 168 ALA A CA 1
ATOM 1285 C C . ALA A 1 168 ? 23.971 -0.161 -30.045 1.00 58.59 168 ALA A C 1
ATOM 1287 O O . ALA A 1 168 ? 24.249 0.224 -31.180 1.00 58.59 168 ALA A O 1
ATOM 1288 N N . GLY A 1 169 ? 22.711 -0.455 -29.694 1.00 51.09 169 GLY A N 1
ATOM 1289 C CA . GLY A 1 169 ? 21.564 -0.345 -30.607 1.00 51.09 169 GLY A CA 1
ATOM 1290 C C . GLY A 1 169 ? 21.654 -1.256 -31.840 1.00 51.09 169 GLY A C 1
ATOM 1291 O O . GLY A 1 169 ? 20.923 -1.063 -32.814 1.00 51.09 169 GLY A O 1
ATOM 1292 N N . ARG A 1 170 ? 22.561 -2.242 -31.830 1.00 52.62 170 ARG A N 1
ATOM 1293 C CA . ARG A 1 170 ? 22.7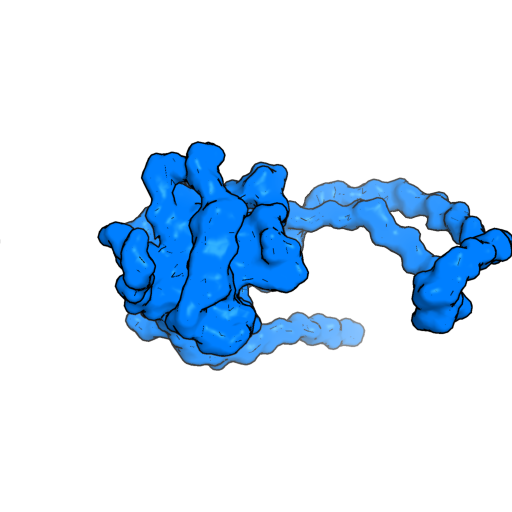85 -3.146 -32.958 1.00 52.62 170 ARG A CA 1
ATOM 1294 C C . ARG A 1 170 ? 21.658 -4.168 -33.001 1.00 52.62 170 ARG A C 1
ATOM 1296 O O . ARG A 1 170 ? 21.590 -5.063 -32.164 1.00 52.62 170 ARG A O 1
ATOM 1303 N N . LYS A 1 171 ? 20.787 -4.053 -34.008 1.00 47.28 171 LYS A N 1
ATOM 1304 C CA . LYS A 1 171 ? 19.808 -5.096 -34.323 1.00 47.28 171 LYS A CA 1
ATOM 1305 C C . LYS A 1 171 ? 20.556 -6.386 -34.659 1.00 47.28 171 LYS A C 1
ATOM 1307 O O . LYS A 1 171 ? 21.123 -6.495 -35.745 1.00 47.28 171 LYS A O 1
ATOM 1312 N N . GLN A 1 172 ? 20.524 -7.362 -33.755 1.00 52.50 172 GLN A N 1
ATOM 1313 C CA . GLN A 1 172 ? 20.822 -8.746 -34.109 1.00 52.50 172 GLN A CA 1
ATOM 1314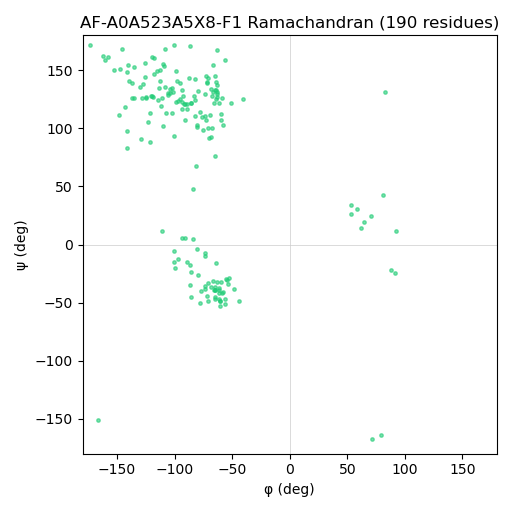 C C . GLN A 1 172 ? 19.680 -9.242 -35.001 1.00 52.50 172 GLN A C 1
ATOM 1316 O O . GLN A 1 172 ? 18.632 -9.675 -34.527 1.00 52.50 172 GLN A O 1
ATOM 1321 N N . HIS A 1 173 ? 19.864 -9.098 -36.311 1.00 49.00 173 HIS A N 1
ATOM 1322 C CA . HIS A 1 173 ? 19.115 -9.891 -37.270 1.00 49.00 173 HIS A CA 1
ATOM 1323 C C . HIS A 1 173 ? 19.629 -11.337 -37.203 1.00 49.00 173 HIS A C 1
ATOM 1325 O O . HIS A 1 173 ? 20.828 -11.556 -37.051 1.00 49.00 173 HIS A O 1
ATOM 1331 N N . GLU A 1 174 ? 18.695 -12.277 -37.365 1.00 51.16 174 GLU A N 1
ATOM 1332 C CA . GLU A 1 174 ? 18.884 -13.734 -37.459 1.00 51.16 174 GLU A CA 1
ATOM 1333 C C . GLU A 1 174 ? 19.023 -14.511 -36.127 1.00 51.16 174 GLU A C 1
ATOM 1335 O O . GLU A 1 174 ? 19.822 -14.201 -35.248 1.00 51.16 174 GLU A O 1
ATOM 1340 N N . ASN A 1 175 ? 18.239 -15.599 -36.040 1.00 39.16 175 ASN A N 1
ATOM 1341 C CA . ASN A 1 175 ? 18.227 -16.643 -34.999 1.00 39.16 175 ASN A CA 1
ATOM 1342 C C . ASN A 1 175 ? 17.480 -16.382 -33.672 1.00 39.16 175 ASN A C 1
ATOM 1344 O O . ASN A 1 175 ? 17.910 -16.845 -32.615 1.00 39.16 175 ASN A O 1
ATOM 1348 N N . VAL A 1 176 ? 16.278 -15.790 -33.735 1.00 41.44 176 VAL A N 1
ATOM 1349 C CA . VAL A 1 176 ? 15.220 -16.068 -32.739 1.00 41.44 176 VAL A CA 1
ATOM 1350 C C . VAL A 1 176 ? 14.224 -17.064 -33.336 1.00 41.44 176 VAL A C 1
ATOM 1352 O O . VAL A 1 176 ? 13.291 -16.686 -34.041 1.00 41.44 176 VAL A O 1
ATOM 1355 N N . ALA A 1 177 ? 14.437 -18.353 -33.070 1.00 35.16 177 ALA A N 1
ATOM 1356 C CA . ALA A 1 177 ? 13.444 -19.384 -33.353 1.00 35.16 177 ALA A CA 1
ATOM 1357 C C . ALA A 1 177 ? 12.400 -19.387 -32.227 1.00 35.16 177 ALA A C 1
ATOM 1359 O O . ALA A 1 177 ? 12.658 -19.895 -31.136 1.00 35.16 177 ALA A O 1
ATOM 1360 N N . TYR A 1 178 ? 11.228 -18.809 -32.487 1.00 40.97 178 TYR A N 1
ATOM 1361 C CA . TYR A 1 178 ? 10.077 -18.936 -31.597 1.00 40.97 178 TYR A CA 1
ATOM 1362 C C . TYR A 1 178 ? 9.506 -20.353 -31.722 1.00 40.97 178 TYR A C 1
ATOM 1364 O O . TYR A 1 178 ? 8.887 -20.684 -32.730 1.00 40.97 178 TYR A O 1
ATOM 1372 N N . TYR A 1 179 ? 9.716 -21.185 -30.701 1.00 38.28 179 TYR A N 1
ATOM 1373 C CA . TYR A 1 179 ? 8.905 -22.382 -30.493 1.00 38.28 179 TYR A CA 1
ATOM 1374 C C . TYR A 1 179 ? 7.737 -22.006 -29.590 1.00 38.28 179 TYR A C 1
ATOM 1376 O O . TYR A 1 179 ? 7.931 -21.765 -28.400 1.00 38.28 179 TYR A O 1
ATOM 1384 N N . ASP A 1 180 ? 6.547 -21.925 -30.176 1.00 38.94 180 ASP A N 1
ATOM 1385 C CA . ASP A 1 180 ? 5.313 -21.695 -29.437 1.00 38.94 180 ASP A CA 1
ATOM 1386 C C . ASP A 1 180 ? 4.662 -23.037 -29.075 1.00 38.94 180 ASP A C 1
ATOM 1388 O O . ASP A 1 180 ? 4.461 -23.905 -29.927 1.00 38.94 180 ASP A O 1
ATOM 1392 N N . SER A 1 181 ? 4.340 -23.210 -27.796 1.00 43.31 181 SER A N 1
ATOM 1393 C CA . SER A 1 181 ? 3.538 -24.324 -27.299 1.00 43.31 181 SER A CA 1
ATOM 1394 C C . SER A 1 181 ? 2.608 -23.801 -26.207 1.00 43.31 181 SER A C 1
ATOM 1396 O O . SER A 1 181 ? 2.912 -23.895 -25.016 1.00 43.31 181 SER A O 1
ATOM 1398 N N . LEU A 1 182 ? 1.476 -23.233 -26.631 1.00 39.03 182 LEU A N 1
ATOM 1399 C CA . LEU A 1 182 ? 0.407 -22.718 -25.772 1.00 39.03 182 LEU A CA 1
ATOM 1400 C C . LEU A 1 182 ? -0.283 -23.836 -24.968 1.00 39.03 182 LEU A C 1
ATOM 1402 O O . LEU A 1 182 ? -1.417 -24.231 -25.253 1.00 39.03 182 LEU A O 1
ATOM 1406 N N . SER A 1 183 ? 0.365 -24.323 -23.911 1.00 47.91 183 SER A N 1
ATOM 1407 C CA . SER A 1 183 ? -0.310 -25.076 -22.856 1.00 47.91 183 SER A CA 1
ATOM 1408 C C . SER A 1 183 ? -1.094 -24.103 -21.973 1.00 47.91 183 SER A C 1
ATOM 1410 O O . SER A 1 183 ? -0.529 -23.476 -21.079 1.00 47.91 183 SER A O 1
ATOM 1412 N N . HIS A 1 184 ? -2.397 -23.979 -22.224 1.00 42.50 184 HIS A N 1
ATOM 1413 C CA . HIS A 1 184 ? -3.301 -23.227 -21.358 1.00 42.50 184 HIS A CA 1
ATOM 1414 C C . HIS A 1 184 ? -3.437 -23.944 -20.005 1.00 42.50 184 HIS A C 1
ATOM 1416 O O . HIS A 1 184 ? -4.194 -24.906 -19.877 1.00 42.50 184 HIS A O 1
ATOM 1422 N N . SER A 1 185 ? -2.716 -23.476 -18.987 1.00 52.53 185 SER A N 1
ATOM 1423 C CA . SER A 1 185 ? -3.067 -23.746 -17.592 1.00 52.53 185 SER A CA 1
ATOM 1424 C C . SER A 1 185 ? -4.196 -22.804 -17.177 1.00 52.53 185 SER A C 1
ATOM 1426 O O . SER A 1 185 ? -4.101 -21.603 -17.419 1.00 52.53 185 SER A O 1
ATOM 1428 N N . GLY A 1 186 ? -5.248 -23.336 -16.551 1.00 48.84 186 GLY A N 1
ATOM 1429 C CA . GLY A 1 186 ? -6.314 -22.513 -15.971 1.00 48.84 186 GLY A CA 1
ATOM 1430 C C . GLY A 1 186 ? -5.811 -21.605 -14.835 1.00 48.84 186 GLY A C 1
ATOM 1431 O O . GLY A 1 186 ? -4.696 -21.812 -14.347 1.00 48.84 186 GLY A O 1
ATOM 1432 N N . PRO A 1 187 ? -6.625 -20.625 -14.402 1.00 47.31 187 PRO A N 1
ATOM 1433 C CA . PRO A 1 187 ? -6.219 -19.628 -13.415 1.00 47.31 187 PRO A CA 1
ATOM 1434 C C . PRO A 1 187 ? -5.799 -20.291 -12.100 1.00 47.31 187 PRO A C 1
ATOM 1436 O O . PRO A 1 187 ? -6.547 -21.081 -11.517 1.00 47.31 187 PRO A O 1
ATOM 1439 N N . GLY A 1 188 ? -4.593 -19.965 -11.638 1.00 55.81 188 GLY A N 1
ATOM 1440 C CA . GLY A 1 188 ? -4.064 -20.413 -10.355 1.00 55.81 188 GLY A CA 1
ATOM 1441 C C . GLY A 1 188 ? -4.215 -19.337 -9.283 1.00 55.81 188 GLY A C 1
ATOM 1442 O O . GLY A 1 188 ? -4.140 -18.144 -9.567 1.00 55.81 188 GLY A O 1
ATOM 1443 N N . THR A 1 189 ? -4.376 -19.753 -8.027 1.00 56.84 189 THR A N 1
ATOM 1444 C CA . THR A 1 189 ? -4.197 -18.858 -6.877 1.00 56.84 189 THR A CA 1
ATOM 1445 C C . THR A 1 189 ? -2.763 -18.982 -6.388 1.00 56.84 189 THR A C 1
ATOM 1447 O O . THR A 1 189 ? -2.351 -20.055 -5.940 1.00 56.84 189 THR A O 1
ATOM 1450 N N . ALA A 1 190 ? -2.001 -17.894 -6.456 1.00 58.06 190 ALA A N 1
ATOM 1451 C CA . ALA A 1 190 ? -0.692 -17.831 -5.825 1.00 58.06 190 ALA A CA 1
ATOM 1452 C C . ALA A 1 190 ? -0.837 -17.366 -4.371 1.00 58.06 190 ALA A C 1
ATOM 1454 O O . ALA A 1 190 ? -1.671 -16.514 -4.061 1.00 58.06 190 ALA A O 1
ATOM 1455 N N . VAL A 1 191 ? -0.015 -17.933 -3.487 1.00 52.16 191 VAL A N 1
ATOM 1456 C CA . VAL A 1 191 ? 0.133 -17.486 -2.099 1.00 52.16 191 VAL A CA 1
ATOM 1457 C C . VAL A 1 191 ? 1.590 -17.098 -1.885 1.00 52.16 191 VAL A C 1
ATOM 1459 O O . VAL A 1 191 ? 2.478 -17.900 -2.183 1.00 52.16 191 VAL A O 1
ATOM 1462 N N . PHE A 1 192 ? 1.806 -15.892 -1.364 1.00 48.97 192 PHE A N 1
ATOM 1463 C CA . PHE A 1 192 ? 3.115 -15.298 -1.086 1.00 48.97 192 PHE A CA 1
ATOM 1464 C C . PHE A 1 192 ? 3.266 -14.961 0.404 1.00 48.97 192 PHE A C 1
ATOM 1466 O O . PHE A 1 192 ? 2.244 -14.580 1.031 1.00 48.97 192 PHE A O 1
#

Nearest PDB structures (foldseek):
  6d13-assembly1_A  TM=8.944E-01  e=4.625E-10  Escherichia coli S88
  2otn-assembly1_A  TM=8.458E-01  e=1.969E-10  Bacillus anthracis str. Ames
  2q9j-assembly1_A  TM=8.748E-01  e=1.474E-09  Haemophilus influenzae
  1gqz-assembly1_A  TM=8.800E-01  e=2.713E-09  Haemophilus influenzae Rd KW20
  3fve-assembly1_A  TM=6.852E-01  e=6.385E-05  Mycobacterium tuberculosis